Protein AF-A0A7K5X862-F1 (afdb_monomer)

Sequence (195 aa):
LQMNLQSMEKNFDAVLKQEALFQEQKKEKQALILQLNKDIEEQKPKLERVMKQCSRLSREIQSLKKTKTETQEERDIDLRELKSFSKTIDRLLADVLEANPDLTTPFQMYFHQSNLELPTIASAGGSQSSRSPSTQSSLASTRSSRSTSSGSSRTPSLTVIDLSLPIGTPQGAAAVNSQPSSRASTSDTCKRKKS

Mean predicted aligned error: 18.78 Å

Structure (mmCIF, N/CA/C/O backbone):
data_AF-A0A7K5X862-F1
#
_entry.id   AF-A0A7K5X862-F1
#
loop_
_atom_site.group_PDB
_atom_site.id
_atom_site.type_symbol
_atom_site.label_atom_id
_atom_site.label_alt_id
_atom_site.label_comp_id
_atom_site.label_asym_id
_atom_site.label_entity_id
_atom_site.label_seq_id
_atom_site.pdbx_PDB_ins_code
_atom_site.Cartn_x
_atom_site.Cartn_y
_atom_site.Cartn_z
_atom_site.occupancy
_atom_site.B_iso_or_equiv
_atom_site.auth_seq_id
_atom_site.auth_comp_id
_atom_site.auth_asym_id
_atom_site.auth_atom_id
_atom_site.pdbx_PDB_model_num
ATOM 1 N N . LEU A 1 1 ? 34.019 0.406 -48.372 1.00 80.38 1 LEU A N 1
ATOM 2 C CA . LEU A 1 1 ? 34.702 0.793 -47.114 1.00 80.38 1 LEU A CA 1
ATOM 3 C C . LEU A 1 1 ? 34.178 2.122 -46.554 1.00 80.38 1 LEU A C 1
ATOM 5 O O . LEU A 1 1 ? 33.692 2.129 -45.435 1.00 80.38 1 LEU A O 1
ATOM 9 N N . GLN A 1 2 ? 34.171 3.209 -47.335 1.00 88.25 2 GLN A N 1
ATOM 10 C CA . GLN A 1 2 ? 33.710 4.542 -46.901 1.00 88.25 2 GLN A CA 1
ATOM 11 C C . GLN A 1 2 ? 32.241 4.600 -46.436 1.00 88.25 2 GLN A C 1
ATOM 13 O O . GLN A 1 2 ? 31.953 5.169 -45.391 1.00 88.25 2 GLN A O 1
ATOM 18 N N . MET A 1 3 ? 31.331 3.926 -47.149 1.00 88.38 3 MET A N 1
ATOM 19 C CA . MET A 1 3 ? 29.923 3.777 -46.736 1.00 88.38 3 MET A CA 1
ATOM 20 C C . MET A 1 3 ? 29.774 3.096 -45.366 1.00 88.38 3 MET A C 1
ATOM 22 O O . MET A 1 3 ? 28.921 3.479 -44.573 1.00 88.38 3 MET A O 1
ATOM 26 N N . ASN A 1 4 ? 30.619 2.100 -45.075 1.00 92.56 4 ASN A N 1
ATOM 27 C CA . ASN A 1 4 ? 30.580 1.382 -43.801 1.00 92.56 4 ASN A CA 1
ATOM 28 C C . ASN A 1 4 ? 31.062 2.277 -42.652 1.00 92.56 4 ASN A C 1
ATOM 30 O O . ASN A 1 4 ? 30.467 2.288 -41.582 1.00 92.56 4 ASN A O 1
ATOM 34 N N . LEU A 1 5 ? 32.103 3.075 -42.904 1.00 92.75 5 LEU A N 1
ATOM 35 C CA . LEU A 1 5 ? 32.643 4.019 -41.929 1.00 92.75 5 LEU A CA 1
ATOM 36 C C . LEU A 1 5 ? 31.617 5.109 -41.578 1.00 92.75 5 LEU A C 1
ATOM 38 O O . LEU A 1 5 ? 31.343 5.332 -40.405 1.00 92.75 5 LEU A O 1
ATOM 42 N N . GLN A 1 6 ? 30.960 5.690 -42.587 1.00 93.44 6 GLN A N 1
ATOM 43 C CA . GLN A 1 6 ? 29.874 6.657 -42.381 1.00 93.44 6 GLN A CA 1
ATOM 44 C C . GLN A 1 6 ? 28.656 6.045 -41.676 1.00 93.44 6 GLN A C 1
ATOM 46 O O . GLN A 1 6 ? 27.996 6.709 -40.880 1.00 93.44 6 GLN A O 1
ATOM 51 N N . SER A 1 7 ? 28.325 4.782 -41.960 1.00 95.19 7 SER A N 1
ATOM 52 C CA . SER A 1 7 ? 27.241 4.096 -41.253 1.00 95.19 7 SER A CA 1
ATOM 53 C C . SER A 1 7 ? 27.591 3.845 -39.788 1.00 95.19 7 SER A C 1
ATOM 55 O O . SER A 1 7 ? 26.726 3.992 -38.928 1.00 95.19 7 SER A O 1
ATOM 57 N N . MET A 1 8 ? 28.834 3.457 -39.497 1.00 94.94 8 MET A N 1
ATOM 58 C CA . MET A 1 8 ? 29.307 3.228 -38.133 1.00 94.94 8 MET A CA 1
ATOM 59 C C . MET A 1 8 ? 29.295 4.524 -37.319 1.00 94.94 8 MET A C 1
ATOM 61 O O . MET A 1 8 ? 28.817 4.513 -36.192 1.00 94.94 8 MET A O 1
ATOM 65 N N . GLU A 1 9 ? 29.729 5.635 -37.914 1.00 95.69 9 GLU A N 1
ATOM 66 C CA . GLU A 1 9 ? 29.682 6.970 -37.307 1.00 95.69 9 GLU A CA 1
ATOM 67 C C . GLU A 1 9 ? 28.245 7.383 -36.952 1.00 95.69 9 GLU A C 1
ATOM 69 O O . GLU A 1 9 ? 27.961 7.719 -35.807 1.00 95.69 9 GLU A O 1
ATOM 74 N N . LYS A 1 10 ? 27.294 7.229 -37.885 1.00 95.44 10 LYS A N 1
ATOM 75 C CA . LYS A 1 10 ? 25.871 7.509 -37.615 1.00 95.44 10 LYS A CA 1
ATOM 76 C C . LYS A 1 10 ? 25.289 6.640 -36.499 1.00 95.44 10 LYS A C 1
ATOM 78 O O . LYS A 1 10 ? 24.511 7.134 -35.685 1.00 95.44 10 LYS A O 1
ATOM 83 N N . ASN A 1 11 ? 25.633 5.351 -36.471 1.00 96.06 11 ASN A N 1
ATOM 84 C CA . ASN A 1 11 ? 25.187 4.444 -35.412 1.00 96.06 11 ASN A CA 1
ATOM 85 C C . ASN A 1 11 ? 25.791 4.835 -34.060 1.00 96.06 11 ASN A C 1
ATOM 87 O O . ASN A 1 11 ? 25.091 4.825 -33.053 1.00 96.06 11 ASN A O 1
ATOM 91 N N . PHE A 1 12 ? 27.067 5.216 -34.042 1.00 96.88 12 PHE A N 1
ATOM 92 C CA . PHE A 1 12 ? 27.744 5.681 -32.839 1.00 96.88 12 PHE A CA 1
ATOM 93 C C . PHE A 1 12 ? 27.093 6.957 -32.286 1.00 96.88 12 PHE A C 1
ATOM 95 O O . PHE A 1 12 ? 26.739 6.998 -31.110 1.00 96.88 12 PHE A O 1
ATOM 102 N N . ASP A 1 13 ? 26.810 7.940 -33.144 1.00 97.00 13 ASP A N 1
ATOM 103 C CA . ASP A 1 13 ? 26.083 9.156 -32.764 1.00 97.00 13 ASP A CA 1
ATOM 104 C C . ASP A 1 13 ? 24.679 8.858 -32.223 1.00 97.00 13 ASP A C 1
ATOM 106 O O . ASP A 1 13 ? 24.220 9.496 -31.271 1.00 97.00 13 ASP A O 1
ATOM 110 N N . ALA A 1 14 ? 23.973 7.894 -32.822 1.00 97.12 14 ALA A N 1
ATOM 111 C CA . ALA A 1 14 ? 22.660 7.466 -32.350 1.00 97.12 14 ALA A CA 1
ATOM 112 C C . ALA A 1 14 ? 22.741 6.843 -30.947 1.00 97.12 14 ALA A C 1
ATOM 114 O O . ALA A 1 14 ? 21.937 7.191 -30.080 1.00 97.12 14 ALA A O 1
ATOM 115 N N . VAL A 1 15 ? 23.740 5.987 -30.704 1.00 97.56 15 VAL A N 1
ATOM 116 C CA . VAL A 1 15 ? 23.986 5.374 -29.391 1.00 97.56 15 VAL A CA 1
ATOM 117 C C . VAL A 1 15 ? 24.337 6.434 -28.347 1.00 97.56 15 VAL A C 1
ATOM 119 O O . VAL A 1 15 ? 23.759 6.413 -27.265 1.00 97.56 15 VAL A O 1
ATOM 122 N N . LEU A 1 16 ? 25.196 7.408 -28.669 1.00 97.62 16 LEU A N 1
ATOM 123 C CA . LEU A 1 16 ? 25.543 8.495 -27.744 1.00 97.62 16 LEU A CA 1
ATOM 124 C C . LEU A 1 16 ? 24.329 9.355 -27.366 1.00 97.62 16 LEU A C 1
ATOM 126 O O . LEU A 1 16 ? 24.145 9.705 -26.200 1.00 97.62 16 LEU A O 1
ATOM 130 N N . LYS A 1 17 ? 23.463 9.677 -28.335 1.00 97.31 17 LYS A N 1
ATOM 131 C CA . LYS A 1 17 ? 22.211 10.404 -28.063 1.00 97.31 17 LYS A CA 1
ATOM 132 C C . LYS A 1 17 ? 21.269 9.592 -27.180 1.00 97.31 17 LYS A C 1
ATOM 134 O O . LYS A 1 17 ? 20.655 10.146 -26.269 1.00 97.31 17 LYS A O 1
ATOM 139 N N . GLN A 1 18 ? 21.164 8.290 -27.435 1.00 97.81 18 GLN A N 1
ATOM 140 C CA . GLN A 1 18 ? 20.345 7.390 -26.632 1.00 97.81 18 GLN A CA 1
ATOM 141 C C . GLN A 1 18 ? 20.887 7.253 -25.202 1.00 97.81 18 GLN A C 1
ATOM 143 O O . GLN A 1 18 ? 20.109 7.284 -24.249 1.00 97.81 18 GLN A O 1
ATOM 148 N N . GLU A 1 19 ? 22.207 7.169 -25.034 1.00 97.81 19 GLU A N 1
ATOM 149 C CA . GLU A 1 19 ? 22.855 7.170 -23.723 1.00 97.81 19 GLU A CA 1
ATOM 150 C C . GLU A 1 19 ? 22.549 8.461 -22.955 1.00 97.81 19 GLU A C 1
ATOM 152 O O . GLU A 1 19 ? 22.119 8.398 -21.803 1.00 97.81 19 GLU A O 1
ATOM 157 N N . ALA A 1 20 ? 22.699 9.626 -23.593 1.00 97.75 20 ALA A N 1
ATOM 158 C CA . ALA A 1 20 ? 22.398 10.914 -22.971 1.00 97.75 20 ALA A CA 1
ATOM 159 C C . ALA A 1 20 ? 20.933 11.003 -22.507 1.00 97.75 20 ALA A C 1
ATOM 161 O O . ALA A 1 20 ? 20.669 11.397 -21.368 1.00 97.75 20 ALA A O 1
ATOM 162 N N . LEU A 1 21 ? 19.997 10.559 -23.351 1.00 97.94 21 LEU A N 1
ATOM 163 C CA . LEU A 1 21 ? 18.573 10.485 -23.022 1.00 97.94 21 LEU A CA 1
ATOM 164 C C . LEU A 1 21 ? 18.332 9.578 -21.807 1.00 97.94 21 LEU A C 1
ATOM 166 O O . LEU A 1 21 ? 17.646 9.970 -20.862 1.00 97.94 21 LEU A O 1
ATOM 170 N N . PHE A 1 22 ? 18.917 8.378 -21.783 1.00 97.88 22 PHE A N 1
ATOM 171 C CA . PHE A 1 22 ? 18.757 7.466 -20.650 1.00 97.88 22 PHE A CA 1
ATOM 172 C C . PHE A 1 22 ? 19.367 8.010 -19.357 1.00 97.88 22 PHE A C 1
ATOM 174 O O . PHE A 1 22 ? 18.805 7.797 -18.280 1.00 97.88 22 PHE A O 1
ATOM 181 N N . GLN A 1 23 ? 20.479 8.742 -19.434 1.00 98.12 23 GLN A N 1
ATOM 182 C CA . GLN A 1 23 ? 21.065 9.404 -18.269 1.00 98.12 23 GLN A CA 1
ATOM 183 C C . GLN A 1 23 ? 20.152 10.505 -17.719 1.00 98.12 23 GLN A C 1
ATOM 185 O O . GLN A 1 23 ? 20.020 10.636 -16.501 1.00 98.12 23 GLN A O 1
ATOM 190 N N . GLU A 1 24 ? 19.496 11.277 -18.584 1.00 97.81 24 GLU A N 1
ATOM 191 C CA . GLU A 1 24 ? 18.517 12.288 -18.173 1.00 97.81 24 GLU A CA 1
ATOM 192 C C . GLU A 1 24 ? 17.292 11.647 -17.510 1.00 97.81 24 GLU A C 1
ATOM 194 O O . GLU A 1 24 ? 16.964 11.986 -16.372 1.00 97.81 24 GLU A O 1
ATOM 199 N N . GLN A 1 25 ? 16.703 10.625 -18.141 1.00 98.12 25 GLN A N 1
ATOM 200 C CA . GLN A 1 25 ? 15.588 9.865 -17.562 1.00 98.12 25 GLN A CA 1
ATOM 201 C C . GLN A 1 25 ? 15.951 9.231 -16.215 1.00 98.12 25 GLN A C 1
ATOM 203 O O . GLN A 1 25 ? 15.129 9.172 -15.297 1.00 98.12 25 GLN A O 1
ATOM 208 N N . LYS A 1 26 ? 17.189 8.748 -16.064 1.00 98.12 26 LYS A N 1
ATOM 209 C CA . LYS A 1 26 ? 17.677 8.200 -14.796 1.00 98.12 26 LYS A CA 1
ATOM 210 C C . LYS A 1 26 ? 17.724 9.272 -13.707 1.00 98.12 26 LYS A C 1
ATOM 212 O O . LYS A 1 26 ? 17.290 9.001 -12.588 1.00 98.12 26 LYS A O 1
ATOM 217 N N . LYS A 1 27 ? 18.218 10.474 -14.023 1.00 98.19 27 LYS A N 1
ATOM 218 C CA . LYS A 1 27 ? 18.253 11.607 -13.082 1.00 98.19 27 LYS A CA 1
ATOM 219 C C . LYS A 1 27 ? 16.848 12.047 -12.681 1.00 98.19 27 LYS A C 1
ATOM 221 O O . LYS A 1 27 ? 16.605 12.252 -11.496 1.00 98.19 27 LYS A O 1
ATOM 226 N N . GLU A 1 28 ? 15.923 12.129 -13.635 1.00 98.06 28 GLU A N 1
ATOM 227 C CA . GLU A 1 28 ? 14.521 12.467 -13.374 1.00 98.06 28 GLU A CA 1
ATOM 228 C C . GLU A 1 28 ? 13.862 11.445 -12.437 1.00 98.06 28 GLU A C 1
ATOM 230 O O . GLU A 1 28 ? 13.314 11.811 -11.396 1.00 98.06 28 GLU A O 1
ATOM 235 N N . LYS A 1 29 ? 13.997 10.145 -12.736 1.00 98.12 29 LYS A N 1
ATOM 236 C CA . LYS A 1 29 ? 13.486 9.075 -11.866 1.00 98.12 29 LYS A CA 1
ATOM 237 C C . LYS A 1 29 ? 14.109 9.121 -10.472 1.00 98.12 29 LYS A C 1
ATOM 239 O O . LYS A 1 29 ? 13.408 8.921 -9.484 1.00 98.12 29 LYS A O 1
ATOM 244 N N . GLN A 1 30 ? 15.407 9.404 -10.371 1.00 98.44 30 GLN A N 1
ATOM 245 C CA . GLN A 1 30 ? 16.083 9.540 -9.082 1.00 98.44 30 GLN A CA 1
ATOM 246 C C . GLN A 1 30 ? 15.542 10.732 -8.279 1.00 98.44 30 GLN A C 1
ATOM 248 O O . GLN A 1 30 ? 15.304 10.593 -7.080 1.00 98.44 30 GLN A O 1
ATOM 253 N N . ALA A 1 31 ? 15.304 11.876 -8.925 1.00 98.25 31 ALA A N 1
ATOM 254 C CA . ALA A 1 31 ? 14.696 13.038 -8.284 1.00 98.25 31 ALA A CA 1
ATOM 255 C C . ALA A 1 31 ? 13.275 12.730 -7.784 1.00 98.25 31 ALA A C 1
ATOM 257 O O . ALA A 1 31 ? 12.944 13.055 -6.643 1.00 98.25 31 ALA A O 1
ATOM 258 N N . LEU A 1 32 ? 12.472 12.026 -8.589 1.00 98.50 32 LEU A N 1
ATOM 259 C CA . LEU A 1 32 ? 11.135 11.585 -8.195 1.00 98.50 32 LEU A CA 1
ATOM 260 C C . LEU A 1 32 ? 11.175 10.647 -6.979 1.00 98.50 32 LEU A C 1
ATOM 262 O O . LEU A 1 32 ? 10.406 10.837 -6.041 1.00 98.50 32 LEU A O 1
ATOM 266 N N . ILE A 1 33 ? 12.091 9.673 -6.951 1.00 98.44 33 ILE A N 1
ATOM 267 C CA . ILE A 1 33 ? 12.260 8.767 -5.801 1.00 98.44 33 ILE A CA 1
ATOM 268 C C . ILE A 1 33 ? 12.601 9.554 -4.531 1.00 98.44 33 ILE A C 1
ATOM 270 O O . ILE A 1 33 ? 12.017 9.305 -3.477 1.00 98.44 33 ILE A O 1
ATOM 274 N N . LEU A 1 34 ? 13.528 10.513 -4.614 1.00 98.44 34 LEU A N 1
ATOM 275 C CA . LEU A 1 34 ? 13.898 11.349 -3.469 1.00 98.44 34 LEU A CA 1
ATOM 276 C C . LEU A 1 34 ? 12.713 12.175 -2.959 1.00 98.44 34 LEU A C 1
ATOM 278 O O . LEU A 1 34 ? 12.509 12.260 -1.747 1.00 98.44 34 LEU A O 1
ATOM 282 N N . GLN A 1 35 ? 11.915 12.736 -3.869 1.00 98.50 35 GLN A N 1
ATOM 283 C CA . GLN A 1 35 ? 10.712 13.485 -3.518 1.00 98.50 35 GLN A CA 1
ATOM 284 C C . GLN A 1 35 ? 9.667 12.589 -2.839 1.00 98.50 35 GLN A C 1
ATOM 286 O O . GLN A 1 35 ? 9.201 12.919 -1.752 1.00 98.50 35 GLN A O 1
ATOM 291 N N . LEU A 1 36 ? 9.367 11.420 -3.411 1.00 98.56 36 LEU A N 1
ATOM 292 C CA . LEU A 1 36 ? 8.415 10.469 -2.830 1.00 98.56 36 LEU A CA 1
ATOM 293 C C . LEU A 1 36 ? 8.860 9.982 -1.446 1.00 98.56 36 LEU A C 1
ATOM 295 O O . LEU A 1 36 ? 8.043 9.880 -0.535 1.00 98.56 36 LEU A O 1
ATOM 299 N N . ASN A 1 37 ? 10.157 9.733 -1.252 1.00 98.50 37 ASN A N 1
ATOM 300 C CA . ASN A 1 37 ? 10.695 9.352 0.054 1.00 98.50 37 ASN A CA 1
ATOM 301 C C . ASN A 1 37 ? 10.508 10.457 1.100 1.00 98.50 37 ASN A C 1
ATOM 303 O O . ASN A 1 37 ? 10.159 10.168 2.245 1.00 98.50 37 ASN A O 1
ATOM 307 N N . LYS A 1 38 ? 10.710 11.720 0.710 1.00 98.50 38 LYS A N 1
ATOM 308 C CA . LYS A 1 38 ? 10.451 12.869 1.583 1.00 98.50 38 LYS A CA 1
ATOM 309 C C . LYS A 1 38 ? 8.970 12.960 1.951 1.00 98.50 38 LYS A C 1
ATOM 311 O O . LYS A 1 38 ? 8.654 13.133 3.126 1.00 98.50 38 LYS A O 1
ATOM 316 N N . ASP A 1 39 ? 8.080 12.804 0.974 1.00 98.44 39 ASP A N 1
ATOM 317 C CA . ASP A 1 39 ? 6.634 12.867 1.199 1.00 98.44 39 ASP A CA 1
ATOM 318 C C . ASP A 1 39 ? 6.169 11.738 2.130 1.00 98.44 39 ASP A C 1
ATOM 320 O O . ASP A 1 39 ? 5.394 11.980 3.056 1.00 98.44 39 ASP A O 1
ATOM 324 N N . ILE A 1 40 ? 6.700 10.521 1.964 1.00 98.44 40 ILE A N 1
ATOM 325 C CA . ILE A 1 40 ? 6.449 9.395 2.877 1.00 98.44 40 ILE A CA 1
ATOM 326 C C . ILE A 1 40 ? 6.865 9.753 4.308 1.00 98.44 40 ILE A C 1
ATOM 328 O O . ILE A 1 40 ? 6.093 9.534 5.245 1.00 98.44 40 ILE A O 1
ATOM 332 N N . GLU A 1 41 ? 8.061 10.315 4.491 1.00 98.44 41 GLU A N 1
ATOM 333 C CA . GLU A 1 41 ? 8.561 10.672 5.820 1.00 98.44 41 GLU A CA 1
ATOM 334 C C . GLU A 1 41 ? 7.717 11.774 6.478 1.00 98.44 41 GLU A C 1
ATOM 336 O O . GLU A 1 41 ? 7.451 11.720 7.677 1.00 98.44 41 GLU A O 1
ATOM 341 N N . GLU A 1 42 ? 7.204 12.725 5.695 1.00 98.19 42 GLU A N 1
ATOM 342 C CA . GLU A 1 42 ? 6.300 13.764 6.195 1.00 98.19 42 GLU A CA 1
ATOM 343 C C . GLU A 1 42 ? 4.928 13.205 6.625 1.00 98.19 42 GLU A C 1
ATOM 345 O O . GLU A 1 42 ? 4.298 13.716 7.559 1.00 98.19 42 GLU A O 1
ATOM 350 N N . GLN A 1 43 ? 4.441 12.151 5.963 1.00 98.56 43 GLN A N 1
ATOM 351 C CA . GLN A 1 43 ? 3.141 11.548 6.273 1.00 98.56 43 GLN A CA 1
ATOM 352 C C . GLN A 1 43 ? 3.175 10.631 7.503 1.00 98.56 43 GLN A C 1
ATOM 354 O O . GLN A 1 43 ? 2.181 10.564 8.231 1.00 98.56 43 GLN A O 1
ATOM 359 N N . LYS A 1 44 ? 4.306 9.976 7.801 1.00 98.25 44 LYS A N 1
ATOM 360 C CA . LYS A 1 44 ? 4.458 9.085 8.972 1.00 98.25 44 LYS A CA 1
ATOM 361 C C . LYS A 1 44 ? 3.965 9.685 10.303 1.00 98.25 44 LYS A C 1
ATOM 363 O O . LYS A 1 44 ? 3.118 9.056 10.942 1.00 98.25 44 LYS A O 1
ATOM 368 N N . PRO A 1 45 ? 4.392 10.890 10.737 1.00 98.25 45 PRO A N 1
ATOM 369 C CA . PRO A 1 45 ? 3.930 11.456 12.007 1.00 98.25 45 PRO A CA 1
ATOM 370 C C . PRO A 1 45 ? 2.446 11.858 11.986 1.00 98.25 45 PRO A C 1
ATOM 372 O O . PRO A 1 45 ? 1.794 11.872 13.035 1.00 98.25 45 PRO A O 1
ATOM 375 N N . LYS A 1 46 ? 1.886 12.186 10.811 1.00 98.12 46 LYS A N 1
ATOM 376 C CA . LYS A 1 46 ? 0.451 12.482 10.663 1.00 98.12 46 LYS A CA 1
ATOM 377 C C . LYS A 1 46 ? -0.369 11.212 10.884 1.00 98.12 46 LYS A C 1
ATOM 379 O O . LYS A 1 46 ? -1.312 11.236 11.674 1.00 98.12 46 LYS A O 1
ATOM 384 N N . LEU A 1 47 ? 0.050 10.103 10.272 1.00 98.19 47 LEU A N 1
ATOM 385 C CA . LEU A 1 47 ? -0.557 8.790 10.477 1.00 98.19 47 LEU A CA 1
ATOM 386 C C . LEU A 1 47 ? -0.474 8.359 11.948 1.00 98.19 47 LEU A C 1
ATOM 388 O O . LEU A 1 47 ? -1.486 7.982 12.532 1.00 98.19 47 LEU A O 1
ATOM 392 N N . GLU A 1 48 ? 0.693 8.503 12.583 1.00 98.31 48 GLU A N 1
ATOM 393 C CA . GLU A 1 48 ? 0.875 8.151 13.996 1.00 98.31 48 GLU A CA 1
ATOM 394 C C . GLU A 1 48 ? -0.072 8.943 14.917 1.00 98.31 48 GLU A C 1
ATOM 396 O O . GLU A 1 48 ? -0.672 8.386 15.842 1.00 98.31 48 GLU A O 1
ATOM 401 N N . ARG A 1 49 ? -0.252 10.248 14.662 1.00 98.31 49 ARG A N 1
ATOM 402 C CA . ARG A 1 49 ? -1.208 11.075 15.417 1.00 98.31 49 ARG A CA 1
ATOM 403 C C . ARG A 1 49 ? -2.639 10.579 15.262 1.00 98.31 49 ARG A C 1
ATOM 405 O O . ARG A 1 49 ? -3.333 10.465 16.272 1.00 98.31 49 ARG A O 1
ATOM 412 N N . VAL A 1 50 ? -3.065 10.274 14.038 1.00 98.38 50 VAL A N 1
ATOM 413 C CA . VAL A 1 50 ? -4.416 9.761 13.777 1.00 98.38 50 VAL A CA 1
ATOM 414 C C . VAL A 1 50 ? -4.613 8.412 14.469 1.00 98.38 50 VAL A C 1
ATOM 416 O O . VAL A 1 50 ? -5.583 8.252 15.202 1.00 98.38 50 VAL A O 1
ATOM 419 N N . MET A 1 51 ? -3.655 7.487 14.370 1.00 97.44 51 MET A N 1
ATOM 420 C CA . MET A 1 51 ? -3.722 6.193 15.063 1.00 97.44 51 MET A CA 1
ATOM 421 C C . MET A 1 51 ? -3.866 6.345 16.585 1.00 97.44 51 MET A C 1
ATOM 423 O O . MET A 1 51 ? -4.674 5.650 17.209 1.00 97.44 51 MET A O 1
ATOM 427 N N . LYS A 1 52 ? -3.128 7.282 17.200 1.00 98.19 52 LYS A N 1
ATOM 428 C CA . LYS A 1 52 ? -3.263 7.599 18.634 1.00 98.19 52 LYS A CA 1
ATOM 429 C C . LYS A 1 52 ? -4.651 8.142 18.971 1.00 98.19 52 LYS A C 1
ATOM 431 O O . LYS A 1 52 ? -5.212 7.774 20.004 1.00 98.19 52 LYS A O 1
ATOM 436 N N . GLN A 1 53 ? -5.207 9.003 18.120 1.00 98.19 53 GLN A N 1
ATOM 437 C CA . GLN A 1 53 ? -6.552 9.552 18.304 1.00 98.19 53 GLN A CA 1
ATOM 438 C C . GLN A 1 53 ? -7.631 8.472 18.175 1.00 98.19 53 GLN A C 1
ATOM 440 O O . GLN A 1 53 ? -8.471 8.370 19.067 1.00 98.19 53 GLN A O 1
ATOM 445 N N . CYS A 1 54 ? -7.561 7.624 17.146 1.00 95.75 54 CYS A N 1
ATOM 446 C CA . CYS A 1 54 ? -8.457 6.480 16.971 1.00 95.75 54 CYS A CA 1
ATOM 447 C C . CYS A 1 54 ? -8.399 5.546 18.185 1.00 95.75 54 CYS A C 1
ATOM 449 O O . CYS A 1 54 ? -9.428 5.251 18.783 1.00 95.75 54 CYS A O 1
ATOM 451 N N . SER A 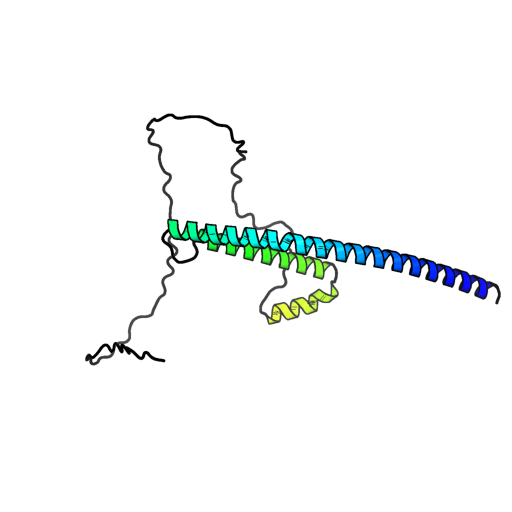1 55 ? -7.192 5.190 18.639 1.00 95.19 55 SER A N 1
ATOM 452 C CA . SER A 1 55 ? -7.004 4.328 19.816 1.00 95.19 55 SER A CA 1
ATOM 453 C C . SER A 1 55 ? -7.619 4.924 21.085 1.00 95.19 55 SER A C 1
ATOM 455 O O . SER A 1 55 ? -8.190 4.207 21.907 1.00 95.19 55 SER A O 1
ATOM 457 N N . ARG A 1 56 ? -7.494 6.244 21.276 1.00 97.19 56 ARG A N 1
ATOM 458 C CA . ARG A 1 56 ? -8.108 6.945 22.410 1.00 97.19 56 ARG A CA 1
ATOM 459 C C . ARG A 1 56 ? -9.632 6.893 22.328 1.00 97.19 56 ARG A C 1
ATOM 461 O O . ARG A 1 56 ? -10.266 6.589 23.335 1.00 97.19 56 ARG A O 1
ATOM 468 N N . LEU A 1 57 ? -10.193 7.178 21.156 1.00 96.12 57 LEU A N 1
ATOM 469 C CA . LEU A 1 57 ? -11.637 7.196 20.944 1.00 96.12 57 LEU A CA 1
ATOM 470 C C . LEU A 1 57 ? -12.255 5.803 21.123 1.00 96.12 57 LEU A C 1
ATOM 472 O O . LEU A 1 57 ? -13.253 5.680 21.826 1.00 96.12 57 LEU A O 1
ATOM 476 N N . SER A 1 58 ? -11.628 4.750 20.589 1.00 95.06 58 SER A N 1
ATOM 477 C CA . SER A 1 58 ? -12.053 3.360 20.814 1.00 95.06 58 SER A CA 1
ATOM 478 C C . SER A 1 58 ? -12.145 3.020 22.303 1.00 95.06 58 SER A C 1
ATOM 480 O O . SER A 1 58 ? -13.166 2.514 22.767 1.00 95.06 58 SER A O 1
ATOM 482 N N . ARG A 1 59 ? -11.132 3.387 23.102 1.00 95.31 59 ARG A N 1
ATOM 483 C CA . ARG A 1 59 ? -11.162 3.174 24.564 1.00 95.31 59 ARG A CA 1
ATOM 484 C C . ARG A 1 59 ? -12.282 3.956 25.252 1.00 95.31 59 ARG A C 1
ATOM 486 O O . ARG A 1 59 ? -12.883 3.451 26.197 1.00 95.31 59 ARG A O 1
ATOM 493 N N . GLU A 1 60 ? -12.557 5.179 24.805 1.00 96.00 60 GLU A N 1
ATOM 494 C CA . GLU A 1 60 ? -13.652 5.999 25.334 1.00 96.00 60 GLU A CA 1
ATOM 495 C C . GLU A 1 60 ? -15.017 5.364 25.037 1.00 96.00 60 GLU A C 1
ATOM 497 O O . GLU A 1 60 ? -15.828 5.206 25.949 1.00 96.00 60 GLU A O 1
ATOM 502 N N . ILE A 1 61 ? -15.234 4.902 23.802 1.00 95.44 61 ILE A N 1
ATOM 503 C CA . ILE A 1 61 ? -16.451 4.187 23.394 1.00 95.44 61 ILE A CA 1
ATOM 504 C C . ILE A 1 61 ? -16.634 2.910 24.222 1.00 95.44 61 ILE A C 1
ATOM 506 O O . ILE A 1 61 ? -17.721 2.668 24.748 1.00 95.44 61 ILE A O 1
ATOM 510 N N . GLN A 1 62 ? -15.577 2.112 24.384 1.00 95.25 62 GLN A N 1
ATOM 511 C CA . GLN A 1 62 ? -15.618 0.879 25.175 1.00 95.25 62 GLN A CA 1
ATOM 512 C C . GLN A 1 62 ? -15.936 1.158 26.651 1.00 95.25 62 GLN A C 1
ATOM 514 O O . GLN A 1 62 ? -16.781 0.479 27.238 1.00 95.25 62 GLN A O 1
ATOM 519 N N . SER A 1 63 ? -15.337 2.207 27.226 1.00 94.62 63 SER A N 1
ATOM 520 C CA . SER A 1 63 ? -15.623 2.668 28.590 1.00 94.62 63 SER A CA 1
ATOM 521 C C . SER A 1 63 ? -17.088 3.088 28.759 1.00 94.62 63 SER A C 1
ATOM 523 O O . SER A 1 63 ? -17.760 2.629 29.686 1.00 94.62 63 SER A O 1
ATOM 525 N N . LEU A 1 64 ? -17.625 3.881 27.823 1.00 95.31 64 LEU A N 1
ATOM 526 C CA . LEU A 1 64 ? -19.031 4.302 27.818 1.00 95.31 64 LEU A CA 1
ATOM 527 C C . LEU A 1 64 ? -19.989 3.110 27.687 1.00 95.31 64 LEU A C 1
ATOM 529 O O . LEU A 1 64 ? -21.002 3.049 28.385 1.00 95.31 64 LEU A O 1
ATOM 533 N N . LYS A 1 65 ? -19.643 2.131 26.844 1.00 94.69 65 LYS A N 1
ATOM 534 C CA . LYS A 1 65 ? -20.381 0.868 26.686 1.00 94.69 65 LYS A CA 1
ATOM 535 C C . LYS A 1 65 ? -20.143 -0.132 27.827 1.00 94.69 65 LYS A C 1
ATOM 537 O O . LYS A 1 65 ? -20.795 -1.173 27.849 1.00 94.69 65 LYS A O 1
ATOM 542 N N . LYS A 1 66 ? -19.244 0.166 28.775 1.00 95.38 66 LYS A N 1
ATOM 543 C CA . LYS A 1 66 ? -18.830 -0.719 29.882 1.00 95.38 66 LYS A CA 1
ATOM 544 C C . LYS A 1 66 ? -18.360 -2.102 29.409 1.00 95.38 66 LYS A C 1
ATOM 546 O O . LYS A 1 66 ? -18.530 -3.095 30.114 1.00 95.38 66 LYS A O 1
ATOM 551 N N . THR A 1 67 ? -17.757 -2.164 28.226 1.00 92.81 67 THR A N 1
ATOM 552 C CA . THR A 1 67 ? -17.134 -3.375 27.683 1.00 92.81 67 THR A CA 1
ATOM 553 C C . THR A 1 67 ? -15.619 -3.304 27.859 1.00 92.81 67 THR A C 1
ATOM 555 O O . THR A 1 67 ? -15.029 -2.226 27.828 1.00 92.81 67 THR A O 1
ATOM 558 N N . LYS A 1 68 ? -14.980 -4.458 28.071 1.00 89.00 68 LYS A N 1
ATOM 559 C CA . LYS A 1 68 ? -13.511 -4.588 28.113 1.00 89.00 68 LYS A CA 1
ATOM 560 C C . LYS A 1 68 ? -12.923 -5.062 26.784 1.00 89.00 68 LYS A C 1
ATOM 562 O O . LYS A 1 68 ? -11.706 -5.104 26.643 1.00 89.00 68 LYS A O 1
ATOM 567 N N . THR A 1 69 ? -13.781 -5.469 25.857 1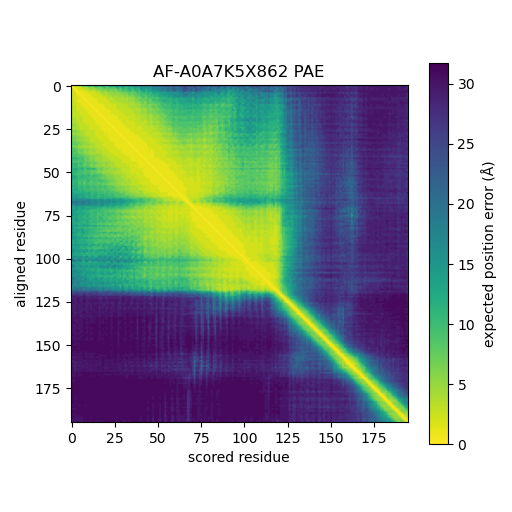.00 90.88 69 THR A N 1
ATOM 568 C CA . THR A 1 69 ? -13.411 -6.005 24.551 1.00 90.88 69 THR A CA 1
ATOM 569 C C . THR A 1 69 ? -13.938 -5.107 23.449 1.00 90.88 69 THR A C 1
ATOM 571 O O . THR A 1 69 ? -14.836 -4.287 23.670 1.00 90.88 69 THR A O 1
ATOM 574 N N . GLU A 1 70 ? -13.398 -5.335 22.260 1.00 90.69 70 GLU A N 1
ATOM 575 C CA . GLU A 1 70 ? -13.859 -4.748 21.015 1.00 90.69 70 GLU A CA 1
ATOM 576 C C . GLU A 1 70 ? -15.384 -4.849 20.861 1.00 90.69 70 GLU A C 1
ATOM 578 O O . GLU A 1 70 ? -16.020 -5.850 21.217 1.00 90.69 70 GLU A O 1
ATOM 583 N N . THR A 1 71 ? -15.973 -3.767 20.369 1.00 93.75 71 THR A N 1
ATOM 584 C CA . THR A 1 71 ? -17.409 -3.656 20.123 1.00 93.75 71 THR A CA 1
ATOM 585 C C . THR A 1 71 ? -17.809 -4.373 18.832 1.00 93.75 71 THR A C 1
ATOM 587 O O . THR A 1 71 ? -16.985 -4.653 17.966 1.00 93.75 71 THR A O 1
ATOM 590 N N . GLN A 1 72 ? -19.099 -4.684 18.671 1.00 93.81 72 GLN A N 1
ATOM 591 C CA . GLN A 1 72 ? -19.586 -5.297 17.430 1.00 93.81 72 GLN A CA 1
ATOM 592 C C . GLN A 1 72 ? -19.342 -4.395 16.213 1.00 93.81 72 GLN A C 1
ATOM 594 O O . GLN A 1 72 ? -19.083 -4.895 15.124 1.00 93.81 72 GLN A O 1
ATOM 599 N N . GLU A 1 73 ? -19.433 -3.081 16.403 1.00 93.12 73 GLU A N 1
ATOM 600 C CA . GLU A 1 73 ? -19.212 -2.088 15.359 1.00 93.12 73 GLU A CA 1
ATOM 601 C C . GLU A 1 73 ? -17.740 -2.013 14.938 1.00 93.12 73 GLU A C 1
ATOM 603 O O . GLU A 1 73 ? -17.473 -1.929 13.744 1.00 93.12 73 GLU A O 1
ATOM 608 N N . GLU A 1 74 ? -16.802 -2.096 15.886 1.00 93.31 74 GLU A N 1
ATOM 609 C CA . GLU A 1 74 ? -15.362 -2.205 15.599 1.00 93.31 74 GLU A CA 1
ATOM 610 C C . GLU A 1 74 ? -15.067 -3.489 14.798 1.00 93.31 74 GLU A C 1
ATOM 612 O O . GLU A 1 74 ? -14.528 -3.401 13.697 1.00 93.31 74 GLU A O 1
ATOM 617 N N . ARG A 1 75 ? -15.604 -4.647 15.221 1.00 94.94 75 ARG A N 1
ATOM 618 C CA . ARG A 1 75 ? -15.424 -5.915 14.483 1.00 94.94 75 ARG A CA 1
ATOM 619 C C . ARG A 1 75 ? -15.980 -5.873 13.059 1.00 94.94 75 ARG A C 1
ATOM 621 O O . ARG A 1 75 ? -15.442 -6.496 12.145 1.00 94.94 75 ARG A O 1
ATOM 628 N N . ASP A 1 76 ? -17.098 -5.180 12.866 1.00 97.06 76 ASP A N 1
ATOM 629 C CA . ASP A 1 76 ? -17.711 -4.989 11.551 1.00 97.06 76 ASP A CA 1
ATOM 630 C C . ASP A 1 76 ? -16.891 -4.034 10.662 1.00 97.06 76 ASP A C 1
ATOM 632 O O . ASP A 1 76 ? -16.815 -4.239 9.449 1.00 97.06 76 ASP A O 1
ATOM 636 N N . ILE A 1 77 ? -16.240 -3.016 11.241 1.00 95.06 77 ILE A N 1
ATOM 637 C CA . ILE A 1 77 ? -15.271 -2.167 10.529 1.00 95.06 77 ILE A CA 1
ATOM 638 C C . ILE A 1 77 ? -14.090 -3.017 10.056 1.00 95.06 77 ILE A C 1
ATOM 640 O O . ILE A 1 77 ? -13.842 -3.051 8.850 1.00 95.06 77 ILE A O 1
ATOM 644 N N . ASP A 1 78 ? -13.460 -3.774 10.952 1.00 95.38 78 ASP A N 1
ATOM 645 C CA . ASP A 1 78 ? -12.305 -4.620 10.635 1.00 95.38 78 ASP A CA 1
ATOM 646 C C . ASP A 1 78 ? -12.630 -5.651 9.545 1.00 95.38 78 ASP A C 1
ATOM 648 O O . ASP A 1 78 ? -11.874 -5.847 8.592 1.00 95.38 78 ASP A O 1
ATOM 652 N N . LEU A 1 79 ? -13.811 -6.273 9.616 1.00 96.81 79 LEU A N 1
ATOM 653 C CA . LEU A 1 79 ? -14.273 -7.208 8.591 1.00 96.81 79 LEU A CA 1
ATOM 654 C C . LEU A 1 79 ? -14.457 -6.514 7.233 1.00 96.81 79 LEU A C 1
ATOM 656 O O . LEU A 1 79 ? -14.081 -7.073 6.195 1.00 96.81 79 LEU A O 1
ATOM 660 N N . ARG A 1 80 ? -15.042 -5.308 7.204 1.00 97.38 80 ARG A N 1
ATOM 661 C CA . ARG A 1 80 ? -15.191 -4.534 5.960 1.00 97.38 80 ARG A CA 1
ATOM 662 C C . ARG A 1 80 ? -13.841 -4.149 5.365 1.00 97.38 80 ARG A C 1
ATOM 664 O O . ARG A 1 80 ? -13.695 -4.247 4.146 1.00 97.38 80 ARG A O 1
ATOM 671 N N . GLU A 1 81 ? -12.890 -3.739 6.196 1.00 95.69 81 GLU A N 1
ATOM 672 C CA . GLU A 1 81 ? -11.529 -3.397 5.775 1.00 95.69 81 GLU A CA 1
ATOM 673 C C . GLU A 1 81 ? -10.783 -4.619 5.235 1.00 95.69 81 GLU A C 1
ATOM 675 O O . GLU A 1 81 ? -10.193 -4.564 4.158 1.00 95.69 81 GLU A O 1
ATOM 680 N N . LEU A 1 82 ? -10.898 -5.772 5.896 1.00 96.88 82 LEU A N 1
ATOM 681 C CA . LEU A 1 82 ? -10.296 -7.010 5.409 1.00 96.88 82 LEU A CA 1
ATOM 682 C C . LEU A 1 82 ? -10.875 -7.430 4.049 1.00 96.88 82 LEU A C 1
ATOM 684 O O . LEU A 1 82 ? -10.140 -7.832 3.145 1.00 96.88 82 LEU A O 1
ATOM 688 N N . LYS A 1 83 ? -12.193 -7.288 3.862 1.00 95.69 83 LYS A N 1
ATOM 689 C CA . LYS A 1 83 ? -12.844 -7.569 2.573 1.00 95.69 83 LYS A CA 1
ATOM 690 C C . LYS A 1 83 ? -12.413 -6.601 1.474 1.00 95.69 83 LYS A C 1
ATOM 692 O O . LYS A 1 83 ? -12.264 -7.028 0.331 1.00 95.69 83 LYS A O 1
ATOM 697 N N . SER A 1 84 ? -12.259 -5.310 1.771 1.00 95.50 84 SER A N 1
ATOM 698 C CA . SER A 1 84 ? -11.802 -4.337 0.771 1.00 95.50 84 SER A CA 1
ATOM 699 C C . SER A 1 84 ? -10.334 -4.563 0.401 1.00 95.50 84 SER A C 1
ATOM 701 O O . SER A 1 84 ? -9.990 -4.491 -0.781 1.00 95.50 84 SER A O 1
ATOM 703 N N . PHE A 1 85 ? -9.496 -4.923 1.376 1.00 95.62 85 PHE A N 1
ATOM 704 C CA . PHE A 1 85 ? -8.108 -5.306 1.145 1.00 95.62 85 PHE A CA 1
ATOM 705 C C . PHE A 1 85 ? -8.009 -6.551 0.259 1.00 95.62 85 PHE A C 1
ATOM 707 O O . PHE A 1 85 ? -7.340 -6.495 -0.770 1.00 95.62 85 PHE A O 1
ATOM 714 N N . SER A 1 86 ? -8.751 -7.620 0.574 1.00 93.69 86 SER A N 1
ATOM 715 C CA . SER A 1 86 ? -8.811 -8.832 -0.262 1.00 93.69 86 SER A CA 1
ATOM 716 C C . SER A 1 86 ? -9.167 -8.497 -1.709 1.00 93.69 86 SER A C 1
ATOM 718 O O . SER A 1 86 ? -8.427 -8.854 -2.615 1.00 93.69 86 SER A O 1
ATOM 720 N N . LYS A 1 87 ? -10.219 -7.696 -1.933 1.00 93.69 87 LYS A N 1
ATOM 721 C CA . LYS A 1 87 ? -10.614 -7.258 -3.284 1.00 93.69 87 LYS A CA 1
ATOM 722 C C . LYS A 1 87 ? -9.524 -6.471 -4.011 1.00 93.69 87 LYS A C 1
ATOM 724 O O . LYS A 1 87 ? -9.437 -6.526 -5.233 1.00 93.69 87 LYS A O 1
ATOM 729 N N . THR A 1 88 ? -8.731 -5.697 -3.274 1.00 95.06 88 THR A N 1
ATOM 730 C CA . THR A 1 88 ? -7.614 -4.937 -3.848 1.00 95.06 88 THR A CA 1
ATOM 731 C C . THR A 1 88 ? -6.507 -5.876 -4.318 1.00 95.06 88 THR A C 1
ATOM 733 O O . THR A 1 88 ? -5.978 -5.682 -5.410 1.00 95.06 88 THR A O 1
ATOM 736 N N . ILE A 1 89 ? -6.200 -6.914 -3.534 1.00 93.75 89 ILE A N 1
ATOM 737 C CA . ILE A 1 89 ? -5.243 -7.959 -3.915 1.00 93.75 89 ILE A CA 1
ATOM 738 C C . ILE A 1 89 ? -5.758 -8.768 -5.105 1.00 93.75 89 ILE A C 1
ATOM 740 O O . ILE A 1 89 ? -5.016 -8.957 -6.063 1.00 93.75 89 ILE A O 1
ATOM 744 N N . ASP A 1 90 ? -7.027 -9.175 -5.084 1.00 93.62 90 ASP A N 1
ATOM 745 C CA . ASP A 1 90 ? -7.656 -9.925 -6.175 1.00 93.62 90 ASP A CA 1
ATOM 746 C C . ASP A 1 90 ? -7.577 -9.154 -7.497 1.00 93.62 90 ASP A C 1
ATOM 748 O O . ASP A 1 90 ? -7.210 -9.710 -8.532 1.00 93.62 90 ASP A O 1
ATOM 752 N N . ARG A 1 91 ? -7.864 -7.846 -7.453 1.00 93.38 91 ARG A N 1
ATOM 753 C CA . ARG A 1 91 ? -7.743 -6.963 -8.615 1.00 93.38 91 ARG A CA 1
ATOM 754 C C . ARG A 1 91 ? -6.299 -6.847 -9.095 1.00 93.38 91 ARG A C 1
ATOM 756 O O . ARG A 1 91 ? -6.054 -7.024 -10.279 1.00 93.38 91 ARG A O 1
ATOM 763 N N . LEU A 1 92 ? -5.358 -6.572 -8.190 1.00 94.12 92 LEU A N 1
ATOM 764 C CA . LEU A 1 92 ? -3.941 -6.466 -8.541 1.00 94.12 92 LEU A CA 1
ATOM 765 C C . LEU A 1 92 ? -3.438 -7.753 -9.204 1.00 94.12 92 LEU A C 1
ATOM 767 O O . LEU A 1 92 ? -2.708 -7.699 -10.189 1.00 94.12 92 LEU A O 1
ATOM 771 N N . LEU A 1 93 ? -3.828 -8.905 -8.662 1.00 93.94 93 LEU A N 1
ATOM 772 C CA . LEU A 1 93 ? -3.426 -10.198 -9.190 1.00 93.94 93 LEU A CA 1
ATOM 773 C C . LEU A 1 93 ? -3.994 -10.424 -10.593 1.00 93.94 93 LEU A C 1
ATOM 775 O O . LEU A 1 93 ? -3.259 -10.835 -11.486 1.00 93.94 93 LEU A O 1
ATOM 779 N N . ALA A 1 94 ? -5.268 -10.109 -10.806 1.00 91.50 94 ALA A N 1
ATOM 780 C CA . ALA A 1 94 ? -5.873 -10.202 -12.124 1.00 91.50 94 ALA A CA 1
ATOM 781 C C . ALA A 1 94 ? -5.220 -9.252 -13.142 1.00 91.50 94 ALA A C 1
ATOM 783 O O . ALA A 1 94 ? -4.902 -9.698 -14.241 1.00 91.50 94 ALA A O 1
ATOM 784 N N . ASP A 1 95 ? -4.925 -8.003 -12.763 1.00 92.94 95 ASP A N 1
ATOM 785 C CA . ASP A 1 95 ? -4.226 -7.040 -13.628 1.00 92.94 95 ASP A CA 1
ATOM 786 C C . ASP A 1 95 ? -2.830 -7.573 -14.042 1.00 92.94 95 ASP A C 1
ATOM 788 O O . ASP A 1 95 ? -2.414 -7.451 -15.196 1.00 92.94 95 ASP A O 1
ATOM 792 N N . VAL A 1 96 ? -2.101 -8.215 -13.117 1.00 93.81 96 VAL A N 1
ATOM 793 C CA . VAL A 1 96 ? -0.788 -8.831 -13.396 1.00 93.81 96 VAL A CA 1
ATOM 794 C C . VAL A 1 96 ? -0.904 -10.023 -14.346 1.00 93.81 96 VAL A C 1
ATOM 796 O O . VAL A 1 96 ? -0.061 -10.167 -15.235 1.00 93.81 96 VAL A O 1
ATOM 799 N N . LEU A 1 97 ? -1.918 -10.871 -14.169 1.00 92.75 97 LEU A N 1
ATOM 800 C CA . LEU A 1 97 ? -2.150 -12.051 -15.007 1.00 92.75 97 LEU A CA 1
ATOM 801 C C . LEU A 1 97 ? -2.636 -11.681 -16.411 1.00 92.75 97 LEU A C 1
ATOM 803 O O . LEU A 1 97 ? -2.220 -12.313 -17.379 1.00 92.75 97 LEU A O 1
ATOM 807 N N . GLU A 1 98 ? -3.452 -10.632 -16.537 1.00 91.62 98 GLU A N 1
ATOM 808 C CA . GLU A 1 98 ? -3.868 -10.083 -17.831 1.00 91.62 98 GLU A CA 1
ATOM 809 C C . GLU A 1 98 ? -2.664 -9.549 -18.617 1.00 91.62 98 GLU A C 1
ATOM 811 O O . GLU A 1 98 ? -2.512 -9.838 -19.804 1.00 91.62 98 GLU A O 1
ATOM 816 N N . ALA A 1 99 ? -1.761 -8.826 -17.948 1.00 94.69 99 ALA A N 1
ATOM 817 C CA . ALA A 1 99 ? -0.547 -8.305 -18.572 1.00 94.69 99 ALA A CA 1
ATOM 818 C C . ALA A 1 99 ? 0.496 -9.393 -18.898 1.00 94.69 99 ALA A C 1
ATOM 820 O O . ALA A 1 99 ? 1.358 -9.174 -19.749 1.00 94.69 99 ALA A O 1
ATOM 821 N N . ASN A 1 100 ? 0.447 -10.546 -18.219 1.00 94.69 100 ASN A N 1
ATOM 822 C CA . ASN A 1 100 ? 1.451 -11.609 -18.315 1.00 94.69 100 ASN A CA 1
ATOM 823 C C . ASN A 1 100 ? 0.776 -12.994 -18.366 1.00 94.69 100 ASN A C 1
ATOM 825 O O . ASN A 1 100 ? 0.796 -13.727 -17.369 1.00 94.69 100 ASN A O 1
ATOM 829 N N . PRO A 1 101 ? 0.204 -13.395 -19.516 1.00 92.56 101 PRO A N 1
ATOM 830 C CA . PRO A 1 101 ? -0.579 -14.628 -19.625 1.00 92.56 101 PRO A CA 1
ATOM 831 C C . PRO A 1 101 ? 0.218 -15.891 -19.266 1.00 92.56 101 PRO A C 1
ATOM 833 O O . PRO A 1 101 ? -0.347 -16.827 -18.697 1.00 92.56 101 PRO A O 1
ATOM 836 N N . ASP A 1 102 ? 1.533 -15.891 -19.502 1.00 95.12 102 ASP A N 1
ATOM 837 C CA . ASP A 1 102 ? 2.447 -16.998 -19.186 1.00 95.12 102 ASP A CA 1
ATOM 838 C C . ASP A 1 102 ? 2.491 -17.340 -17.684 1.00 95.12 102 ASP A C 1
ATOM 840 O O . ASP A 1 102 ? 2.812 -18.468 -17.303 1.00 95.12 102 ASP A O 1
ATOM 844 N N . LEU A 1 103 ? 2.143 -16.384 -16.813 1.00 93.25 103 LEU A N 1
ATOM 845 C CA . LEU A 1 103 ? 2.098 -16.582 -15.363 1.00 93.25 103 LEU A CA 1
ATOM 846 C C . LEU A 1 103 ? 0.822 -17.297 -14.897 1.00 93.25 103 LEU A C 1
ATOM 848 O O . LEU A 1 103 ? 0.795 -17.821 -13.785 1.00 93.25 103 LEU A O 1
ATOM 852 N N . THR A 1 104 ? -0.212 -17.388 -15.735 1.00 93.00 104 THR A N 1
ATOM 853 C CA . THR A 1 104 ? -1.517 -17.953 -15.353 1.00 93.00 104 THR A CA 1
ATOM 854 C C . THR A 1 104 ? -1.401 -19.394 -14.869 1.00 93.00 104 THR A C 1
ATOM 856 O O . THR A 1 104 ? -1.834 -19.704 -13.760 1.00 93.00 104 THR A O 1
ATOM 859 N N . THR A 1 105 ? -0.771 -20.272 -15.653 1.00 94.19 105 THR A N 1
ATOM 860 C CA . THR A 1 105 ? -0.647 -21.699 -15.313 1.00 94.19 105 THR A CA 1
ATOM 861 C C . THR A 1 105 ? 0.143 -21.928 -14.013 1.00 94.19 105 THR A C 1
ATOM 863 O O . THR A 1 105 ? -0.355 -22.650 -13.145 1.00 94.19 105 THR A O 1
ATOM 866 N N . PRO A 1 106 ? 1.326 -21.304 -13.802 1.00 94.81 106 PRO A N 1
ATOM 867 C CA . PRO A 1 106 ? 2.014 -21.365 -12.512 1.00 94.81 106 PRO A CA 1
ATOM 868 C C . PRO A 1 106 ? 1.155 -20.899 -11.330 1.00 94.81 106 PRO A C 1
ATOM 870 O O . PRO A 1 106 ? 1.107 -21.581 -10.307 1.00 94.81 106 PRO A O 1
ATOM 873 N N . PHE A 1 107 ? 0.455 -19.768 -11.458 1.00 93.75 107 PHE A N 1
ATOM 874 C CA . PHE A 1 107 ? -0.385 -19.239 -10.380 1.00 93.75 107 PHE A CA 1
ATOM 875 C C . PHE A 1 107 ? -1.573 -20.154 -10.070 1.00 93.75 107 PHE A C 1
ATOM 877 O O . PHE A 1 107 ? -1.819 -20.440 -8.899 1.00 93.75 107 PHE A O 1
ATOM 884 N N . GLN A 1 108 ? -2.260 -20.678 -11.090 1.00 93.75 108 GLN A N 1
ATOM 885 C CA . GLN A 1 108 ? -3.328 -21.666 -10.905 1.00 93.75 108 GLN A CA 1
ATOM 886 C C . GLN A 1 108 ? -2.831 -22.879 -10.118 1.00 93.75 108 GLN A C 1
ATOM 888 O O . GLN A 1 108 ? -3.475 -23.292 -9.157 1.00 93.75 108 GLN A O 1
ATOM 893 N N . MET A 1 109 ? -1.661 -23.420 -10.471 1.00 95.75 109 MET A N 1
ATOM 894 C CA . MET A 1 109 ? -1.077 -24.560 -9.765 1.00 95.75 109 MET A CA 1
ATOM 895 C C . MET A 1 109 ? -0.840 -24.261 -8.275 1.00 95.75 109 MET A C 1
ATOM 897 O O . MET A 1 109 ? -1.236 -25.063 -7.430 1.00 95.75 109 MET A O 1
ATOM 901 N N . TYR A 1 110 ? -0.237 -23.116 -7.932 1.00 95.38 110 TYR A N 1
A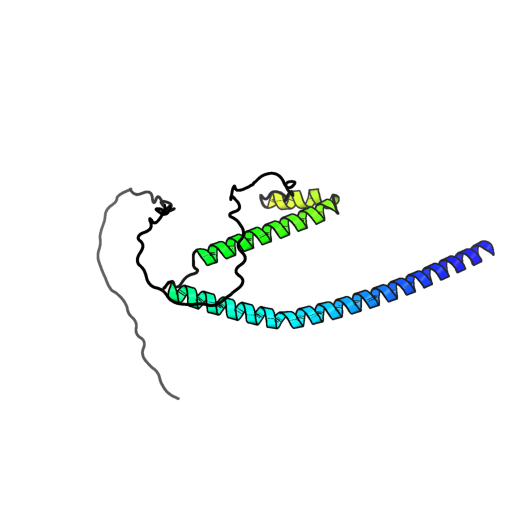TOM 902 C CA . TYR A 1 110 ? 0.026 -22.751 -6.530 1.00 95.38 110 TYR A CA 1
ATOM 903 C C . TYR A 1 110 ? -1.254 -22.485 -5.725 1.00 95.38 110 TYR A C 1
ATOM 905 O O . TYR A 1 110 ? -1.346 -22.868 -4.554 1.00 95.38 110 TYR A O 1
ATOM 913 N N . PHE A 1 111 ? -2.261 -21.867 -6.345 1.00 94.31 111 PHE A N 1
ATOM 914 C CA . PHE A 1 111 ? -3.566 -21.667 -5.717 1.00 94.31 111 PHE A CA 1
ATOM 915 C C . PHE A 1 111 ? -4.260 -23.009 -5.458 1.00 94.31 111 PHE A C 1
ATOM 917 O O . PHE A 1 111 ? -4.674 -23.269 -4.328 1.00 94.31 111 PHE A O 1
ATOM 924 N N . HIS A 1 112 ? -4.265 -23.920 -6.437 1.00 95.12 112 HIS A N 1
ATOM 925 C CA . HIS A 1 112 ? -4.820 -25.263 -6.268 1.00 95.12 112 HIS A CA 1
ATOM 926 C C . HIS A 1 112 ? -4.112 -26.073 -5.175 1.00 95.12 112 HIS A C 1
ATOM 928 O O . HIS A 1 112 ? -4.784 -26.742 -4.394 1.00 95.12 112 HIS A O 1
ATOM 934 N N . GLN A 1 113 ? -2.783 -25.975 -5.050 1.00 96.19 113 GLN A N 1
ATOM 935 C CA . GLN A 1 113 ? -2.037 -26.600 -3.943 1.00 96.19 113 GLN A CA 1
ATOM 936 C C . GLN A 1 113 ? -2.491 -26.102 -2.565 1.00 96.19 113 GLN A C 1
ATOM 938 O O . GLN A 1 113 ? -2.425 -26.839 -1.583 1.00 96.19 113 GLN A O 1
ATOM 943 N N . SER A 1 114 ? -2.975 -24.863 -2.501 1.00 94.44 114 SER A N 1
ATOM 944 C CA . SER A 1 114 ? -3.499 -24.242 -1.284 1.00 94.44 114 SER A CA 1
ATOM 945 C C . SER A 1 114 ? -5.009 -24.455 -1.107 1.00 94.44 114 SER A C 1
ATOM 947 O O . SER A 1 114 ? -5.584 -23.919 -0.164 1.00 94.44 114 SER A O 1
ATOM 949 N N . ASN A 1 115 ? -5.658 -25.235 -1.982 1.00 94.44 115 ASN A N 1
ATOM 950 C CA . ASN A 1 115 ? -7.118 -25.380 -2.069 1.00 94.44 115 ASN A CA 1
ATOM 951 C C . ASN A 1 115 ? -7.849 -24.042 -2.275 1.00 94.44 115 ASN A C 1
ATOM 953 O O . ASN A 1 115 ? -8.939 -23.826 -1.746 1.00 94.44 115 ASN A O 1
ATOM 957 N N . LEU A 1 116 ? -7.229 -23.137 -3.028 1.00 90.88 116 LEU A N 1
ATOM 958 C CA . LEU A 1 116 ? -7.781 -21.844 -3.404 1.00 90.88 116 LEU A CA 1
ATOM 959 C C . LEU A 1 116 ? -8.036 -21.803 -4.909 1.00 90.88 116 LEU A C 1
ATOM 961 O O . LEU A 1 116 ? -7.370 -22.478 -5.694 1.00 90.88 116 LEU A O 1
ATOM 965 N N . GLU A 1 117 ? -8.990 -20.972 -5.307 1.00 90.06 117 GLU A N 1
ATOM 966 C CA . GLU A 1 117 ? -9.233 -20.650 -6.708 1.00 90.06 117 GLU A CA 1
ATOM 967 C C . GLU A 1 117 ? -8.541 -19.342 -7.066 1.00 90.06 117 GLU A C 1
ATOM 969 O O . GLU A 1 117 ? -8.428 -18.433 -6.237 1.00 90.06 117 GLU A O 1
ATOM 974 N N . LEU A 1 118 ? -8.071 -19.246 -8.308 1.00 88.62 118 LEU A N 1
ATOM 975 C CA . LEU A 1 118 ? -7.432 -18.027 -8.771 1.00 88.62 118 LEU A CA 1
ATOM 976 C C . LEU A 1 118 ? -8.484 -16.911 -8.888 1.00 88.62 118 LEU A C 1
ATOM 978 O O . LEU A 1 118 ? -9.513 -17.123 -9.542 1.00 88.62 118 LEU A O 1
ATOM 982 N N . PRO A 1 119 ? -8.247 -15.726 -8.298 1.00 86.00 119 PRO A N 1
ATOM 983 C CA . PRO A 1 119 ? -9.186 -14.622 -8.378 1.00 86.00 119 PRO A CA 1
ATOM 984 C C . PRO A 1 119 ? -9.446 -14.259 -9.834 1.00 86.00 119 PRO A C 1
ATOM 986 O O . PRO A 1 119 ? -8.550 -13.845 -10.566 1.00 86.00 119 PRO A O 1
ATOM 989 N N . THR A 1 120 ? -10.693 -14.423 -10.257 1.00 73.62 120 THR A N 1
ATOM 990 C CA . THR A 1 120 ? -11.160 -13.927 -11.547 1.00 73.62 120 THR A CA 1
ATOM 991 C C . THR A 1 120 ? -11.958 -12.669 -11.259 1.00 73.62 120 THR A C 1
ATOM 993 O O . THR A 1 120 ? -12.881 -12.708 -10.441 1.00 73.62 120 THR A O 1
ATOM 996 N N . ILE A 1 121 ? -11.627 -11.543 -11.900 1.00 66.44 121 ILE A N 1
ATOM 997 C CA . ILE A 1 121 ? -12.493 -10.363 -11.839 1.00 66.44 121 ILE A CA 1
ATOM 998 C C . ILE A 1 121 ? -13.790 -10.769 -12.537 1.00 66.44 121 ILE A C 1
ATOM 1000 O O . ILE A 1 121 ? -13.875 -10.761 -13.763 1.00 66.44 121 ILE A O 1
ATOM 1004 N N . ALA A 1 122 ? -14.798 -11.179 -11.767 1.00 55.19 122 ALA A N 1
ATOM 1005 C CA . ALA A 1 122 ? -16.142 -11.334 -12.289 1.00 55.19 122 ALA A CA 1
ATOM 1006 C C . ALA A 1 122 ? -16.515 -9.982 -12.904 1.00 55.19 122 ALA A C 1
ATOM 1008 O O . ALA A 1 122 ? -16.623 -8.984 -12.184 1.00 55.19 122 ALA A O 1
ATOM 1009 N N . SER A 1 123 ? -16.615 -9.945 -14.237 1.00 44.47 123 SER A N 1
ATOM 1010 C CA . SER A 1 123 ? -17.021 -8.761 -14.990 1.00 44.47 123 SER A CA 1
ATOM 1011 C C . SER A 1 123 ? -18.222 -8.148 -14.282 1.00 44.47 123 SER A C 1
ATOM 1013 O O . SER A 1 123 ? -19.173 -8.865 -13.973 1.00 44.47 123 SER A O 1
ATOM 1015 N N . ALA A 1 124 ? -18.109 -6.873 -13.909 1.00 48.34 124 ALA A N 1
ATOM 1016 C CA . ALA A 1 124 ? -19.012 -6.167 -13.009 1.00 48.34 124 ALA A CA 1
ATOM 1017 C C . ALA A 1 124 ? -20.494 -6.437 -13.342 1.00 48.34 124 ALA A C 1
ATOM 1019 O O . ALA A 1 124 ? -21.092 -5.771 -14.180 1.00 48.34 124 ALA A O 1
ATOM 1020 N N . GLY A 1 125 ? -21.089 -7.432 -12.684 1.00 47.03 125 GLY A N 1
ATOM 1021 C CA . GLY A 1 125 ? -22.409 -7.923 -13.060 1.00 47.03 125 GLY A CA 1
ATOM 1022 C C . GLY A 1 125 ? -22.790 -9.183 -12.298 1.00 47.03 125 GLY A C 1
ATOM 1023 O O . GLY A 1 125 ? -22.856 -10.257 -12.878 1.00 47.03 125 GLY A O 1
ATOM 1024 N N . GLY A 1 126 ? -23.055 -9.067 -10.994 1.00 50.25 126 GLY A N 1
ATOM 1025 C CA . GLY A 1 126 ? -23.692 -10.173 -10.271 1.00 50.25 126 GLY A CA 1
ATOM 1026 C C . GLY A 1 126 ? -23.327 -10.307 -8.803 1.00 50.25 126 GLY A C 1
ATOM 1027 O O . GLY A 1 126 ? -22.737 -11.299 -8.405 1.00 50.25 126 GLY A O 1
ATOM 1028 N N . SER A 1 127 ? -23.691 -9.315 -7.994 1.00 44.72 127 SER A N 1
ATOM 1029 C CA . SER A 1 127 ? -24.191 -9.499 -6.620 1.00 44.72 127 SER A CA 1
ATOM 1030 C C . SER A 1 127 ? -24.548 -8.122 -6.076 1.00 44.72 127 SER A C 1
ATOM 1032 O O . SER A 1 127 ? -23.886 -7.561 -5.202 1.00 44.72 127 SER A O 1
ATOM 1034 N N . GLN A 1 128 ? -25.601 -7.537 -6.652 1.00 46.75 128 GLN A N 1
ATOM 1035 C CA . GLN A 1 128 ? -26.321 -6.471 -5.977 1.00 46.75 128 GLN A CA 1
ATOM 1036 C C . GLN A 1 128 ? -26.936 -7.082 -4.718 1.00 46.75 128 GLN A C 1
ATOM 1038 O O . GLN A 1 128 ? -27.999 -7.693 -4.762 1.00 46.75 128 GLN A O 1
ATOM 1043 N N . SER A 1 129 ? -26.263 -6.931 -3.578 1.00 44.22 129 SER A N 1
ATOM 1044 C CA . SER A 1 129 ? -26.993 -6.915 -2.318 1.00 44.22 129 SER A CA 1
ATOM 1045 C C . SER A 1 129 ? -27.932 -5.719 -2.417 1.00 44.22 129 SER A C 1
ATOM 1047 O O . SER A 1 129 ? -27.487 -4.573 -2.494 1.00 44.22 129 SER A O 1
ATOM 1049 N N . SER A 1 130 ? -29.225 -6.003 -2.526 1.00 49.50 130 SER A N 1
ATOM 1050 C CA . SER A 1 130 ? -30.308 -5.033 -2.569 1.00 49.50 130 SER A CA 1
ATOM 105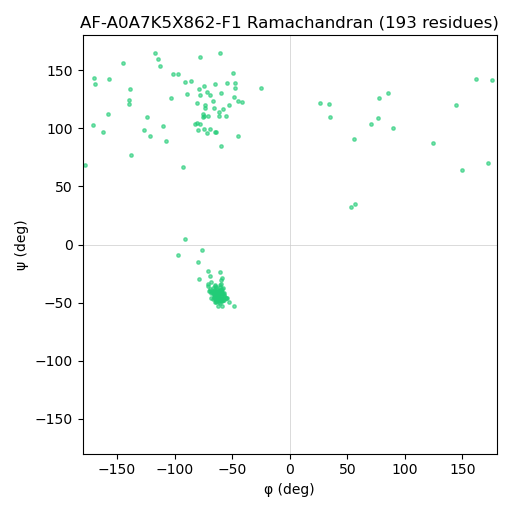1 C C . SER A 1 130 ? -30.305 -4.198 -1.286 1.00 49.50 130 SER A C 1
ATOM 1053 O O . SER A 1 130 ? -31.000 -4.505 -0.319 1.00 49.50 130 SER A O 1
ATOM 1055 N N . ARG A 1 131 ? -29.503 -3.136 -1.256 1.00 50.00 131 ARG A N 1
ATOM 1056 C CA . ARG A 1 131 ? -29.684 -2.021 -0.330 1.00 50.00 131 ARG A CA 1
ATOM 1057 C C . ARG A 1 131 ? -30.139 -0.838 -1.161 1.00 50.00 131 ARG A C 1
ATOM 1059 O O . ARG A 1 131 ? -29.352 -0.219 -1.870 1.00 50.00 131 ARG A O 1
ATOM 1066 N N . SER A 1 132 ? -31.441 -0.588 -1.100 1.00 42.75 132 SER A N 1
ATOM 1067 C CA . SER A 1 132 ? -32.087 0.593 -1.658 1.00 42.75 132 SER A CA 1
ATOM 1068 C C . SER A 1 132 ? -31.323 1.861 -1.243 1.00 42.75 132 SER A C 1
ATOM 1070 O O . SER A 1 132 ? -30.975 1.989 -0.065 1.00 42.75 132 SER A O 1
ATOM 1072 N N . PRO A 1 133 ? -31.059 2.806 -2.160 1.00 42.75 133 PRO A N 1
ATOM 1073 C CA . PRO A 1 133 ? -30.388 4.048 -1.818 1.00 42.75 133 PRO A CA 1
ATOM 1074 C C . PRO A 1 133 ? -31.400 4.986 -1.153 1.00 42.75 133 PRO A C 1
ATOM 1076 O O . PRO A 1 133 ? -32.248 5.573 -1.821 1.00 42.75 133 PRO A O 1
ATOM 1079 N N . SER A 1 134 ? -31.336 5.135 0.170 1.00 45.97 134 SER A N 1
ATOM 1080 C CA . SER A 1 134 ? -32.040 6.222 0.852 1.00 45.97 134 SER A CA 1
ATOM 1081 C C . SER A 1 134 ? -31.228 7.510 0.708 1.00 45.97 134 SER A C 1
ATOM 1083 O O . SER A 1 134 ? -30.229 7.715 1.391 1.00 45.97 134 SER A O 1
ATOM 1085 N N . THR A 1 135 ? -31.661 8.297 -0.269 1.00 44.84 135 THR A N 1
ATOM 1086 C CA . THR A 1 135 ? -31.728 9.760 -0.361 1.00 44.84 135 THR A CA 1
ATOM 1087 C C . THR A 1 135 ? -30.743 10.604 0.459 1.00 44.84 135 THR A C 1
ATOM 1089 O O . THR A 1 135 ? -30.737 10.615 1.685 1.00 44.84 135 THR A O 1
ATOM 1092 N N . GLN A 1 136 ? -29.994 11.406 -0.300 1.00 51.12 136 GLN A N 1
ATOM 1093 C CA . GLN A 1 136 ? -29.321 12.654 0.056 1.00 51.12 136 GLN A CA 1
ATOM 1094 C C . GLN A 1 136 ? -29.932 13.418 1.245 1.00 51.12 136 GLN A C 1
ATOM 1096 O O . GLN A 1 136 ? -31.114 13.749 1.228 1.00 51.12 136 GLN A O 1
ATOM 1101 N N . SER A 1 137 ? -29.076 13.892 2.154 1.00 41.50 137 SER A N 1
ATOM 1102 C CA . SER A 1 137 ? -29.185 15.271 2.643 1.00 41.50 137 SER A CA 1
ATOM 1103 C C . SER A 1 137 ? -27.853 15.753 3.216 1.00 41.50 137 SER A C 1
ATOM 1105 O O . SER A 1 137 ? -27.381 15.286 4.251 1.00 41.50 137 SER A O 1
ATOM 1107 N N . SER A 1 138 ? -27.266 16.715 2.516 1.00 48.47 138 SER A N 1
ATOM 1108 C CA . SER A 1 138 ? -26.268 17.666 2.993 1.00 48.47 138 SER A CA 1
ATOM 1109 C C . SER A 1 138 ? -26.692 18.314 4.314 1.00 48.47 138 SER A C 1
ATOM 1111 O O . SER A 1 138 ? -27.761 18.919 4.375 1.00 48.47 138 SER A O 1
ATOM 1113 N N . LEU A 1 139 ? -25.840 18.268 5.339 1.00 44.59 139 LEU A N 1
ATOM 1114 C CA . LEU A 1 139 ? -25.993 19.107 6.527 1.00 44.59 139 LEU A CA 1
ATOM 1115 C C . LEU A 1 139 ? -24.928 20.199 6.509 1.00 44.59 139 LEU A C 1
ATOM 1117 O O . LEU A 1 139 ? -23.823 20.048 7.024 1.00 44.59 139 LEU A O 1
ATOM 1121 N N . ALA A 1 140 ? -25.301 21.313 5.881 1.00 40.72 140 ALA A N 1
ATOM 1122 C CA . ALA A 1 140 ? -24.742 22.610 6.206 1.00 40.72 140 ALA A CA 1
ATOM 1123 C C . ALA A 1 140 ? -25.193 22.974 7.630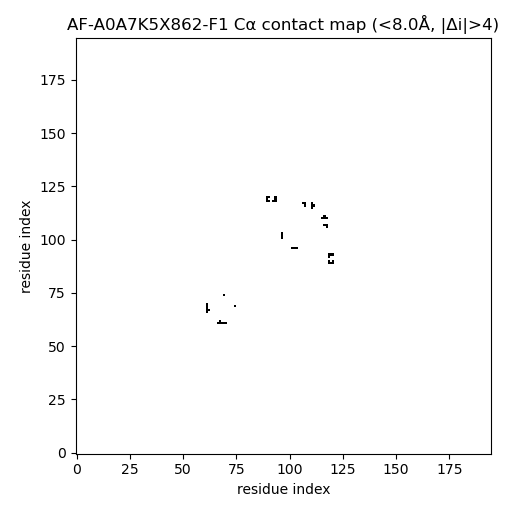 1.00 40.72 140 ALA A C 1
ATOM 1125 O O . ALA A 1 140 ? -26.384 22.998 7.938 1.00 40.72 140 ALA A O 1
ATOM 1126 N N . SER A 1 141 ? -24.222 23.230 8.500 1.00 46.00 141 SER A N 1
ATOM 1127 C CA . SER A 1 141 ? -24.439 23.733 9.853 1.00 46.00 141 SER A CA 1
ATOM 1128 C C . SER A 1 141 ? -25.013 25.146 9.822 1.00 46.00 141 SER A C 1
ATOM 1130 O O . SER A 1 141 ? -24.321 26.084 9.432 1.00 46.00 141 SER A O 1
ATOM 1132 N N . THR A 1 142 ? -26.226 25.325 10.346 1.00 40.16 142 THR A N 1
ATOM 1133 C CA . THR A 1 142 ? -26.727 26.631 10.791 1.00 40.16 142 THR A CA 1
ATOM 1134 C C . THR A 1 142 ? -27.499 26.510 12.104 1.00 40.16 142 THR A C 1
ATOM 1136 O O . THR A 1 142 ? -28.327 25.627 12.295 1.00 40.16 142 THR A O 1
ATOM 1139 N N . ARG A 1 143 ? -27.165 27.432 13.011 1.00 44.72 143 ARG A N 1
ATOM 1140 C CA . ARG A 1 143 ? -27.693 27.684 14.360 1.00 44.72 143 ARG A CA 1
ATOM 1141 C C . ARG A 1 143 ? -29.228 27.758 14.454 1.00 44.72 143 ARG A C 1
ATOM 1143 O O . ARG A 1 143 ? -29.846 28.371 13.591 1.00 44.72 143 ARG A O 1
ATOM 1150 N N . SER A 1 144 ? -29.769 27.327 15.604 1.00 36.88 144 SER A N 1
ATOM 1151 C CA . SER A 1 144 ? -30.754 28.009 16.497 1.00 36.88 144 SER A CA 1
ATOM 1152 C C . SER A 1 144 ? -31.738 27.001 17.138 1.00 36.88 144 SER A C 1
ATOM 1154 O O . SER A 1 144 ? -32.227 26.095 16.483 1.00 36.88 144 SER A O 1
ATOM 1156 N N . SER A 1 145 ? -31.779 26.922 18.474 1.00 39.34 145 SER A N 1
ATOM 1157 C CA . SER A 1 145 ? -32.786 27.513 19.387 1.00 39.34 145 SER A CA 1
ATOM 1158 C C . SER A 1 145 ? -34.000 26.618 19.703 1.00 39.34 145 SER A C 1
ATOM 1160 O O . SER A 1 145 ? -34.970 26.564 18.965 1.00 39.34 145 SER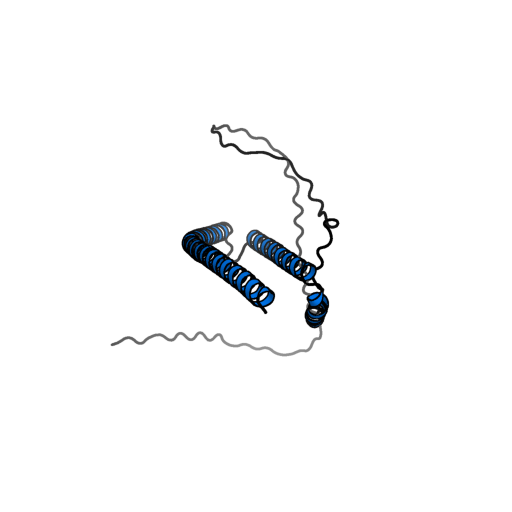 A O 1
ATOM 1162 N N . ARG A 1 146 ? -33.936 25.990 20.887 1.00 44.03 146 ARG A N 1
ATOM 1163 C CA . ARG A 1 146 ? -34.973 25.906 21.940 1.00 44.03 146 ARG A CA 1
ATOM 1164 C C . ARG A 1 146 ? -36.452 25.835 21.498 1.00 44.03 146 ARG A C 1
ATOM 1166 O O . ARG A 1 146 ? -37.049 26.864 21.204 1.00 44.03 146 ARG A O 1
ATOM 1173 N N . SER A 1 147 ? -37.096 24.675 21.671 1.00 36.75 147 SER A N 1
ATOM 1174 C CA . SER A 1 147 ? -38.471 24.579 22.213 1.00 36.75 147 SER A CA 1
ATOM 1175 C C . SER A 1 147 ? -38.871 23.139 22.559 1.00 36.75 147 SER A C 1
ATOM 1177 O O . SER A 1 147 ? -38.578 22.185 21.848 1.00 36.75 147 SER A O 1
ATOM 1179 N N . THR A 1 148 ? -39.539 23.021 23.701 1.00 46.53 148 THR A N 1
ATOM 1180 C CA . THR A 1 148 ? -40.222 21.852 24.255 1.00 46.53 148 THR A CA 1
ATOM 1181 C C . THR A 1 148 ? -41.582 21.646 23.587 1.00 46.53 148 THR A C 1
ATOM 1183 O O . THR A 1 148 ? -42.361 22.593 23.537 1.00 46.53 148 THR A O 1
ATOM 1186 N N . SER A 1 149 ? -41.927 20.422 23.185 1.00 38.94 149 SER A N 1
ATOM 1187 C CA . SER A 1 149 ? -43.282 19.874 23.372 1.00 38.94 149 SER A CA 1
ATOM 1188 C C . SER A 1 149 ? -43.325 18.379 23.054 1.00 38.94 149 SER A C 1
ATOM 1190 O O . SER A 1 149 ? -42.624 17.868 22.185 1.00 38.94 149 SER A O 1
ATOM 1192 N N . SER A 1 150 ? -44.134 17.693 23.850 1.00 46.31 150 SER A N 1
ATOM 1193 C CA . SER A 1 150 ? -44.418 16.267 23.853 1.00 46.31 150 SER A CA 1
ATOM 1194 C C . SER A 1 150 ? -45.121 15.814 22.571 1.00 46.31 150 SER A C 1
ATOM 1196 O O . SER A 1 150 ? -46.069 16.451 22.125 1.00 46.31 150 SER A O 1
ATOM 1198 N N . GLY A 1 151 ? -44.720 14.661 22.035 1.00 40.59 151 GLY A N 1
ATOM 1199 C CA . GLY A 1 151 ? -45.385 14.032 20.897 1.00 40.59 151 GLY A CA 1
ATOM 1200 C C . GLY A 1 151 ? -45.012 12.559 20.787 1.00 40.59 151 GLY A C 1
ATOM 1201 O O . GLY A 1 151 ? -43.961 12.212 20.257 1.00 40.59 151 GLY A O 1
ATOM 1202 N N . SER A 1 152 ? -45.880 11.700 21.322 1.00 52.28 152 SER A N 1
ATOM 1203 C CA . SER A 1 152 ? -45.838 10.245 21.158 1.00 52.28 152 SER A CA 1
ATOM 1204 C C . SER A 1 152 ? -45.769 9.882 19.672 1.00 52.28 152 SER A C 1
ATOM 1206 O O . SER A 1 152 ? -46.664 10.231 18.904 1.00 52.28 152 SER A O 1
ATOM 1208 N N . SER A 1 153 ? -44.706 9.192 19.257 1.00 44.88 153 SER A N 1
ATOM 1209 C CA . SER A 1 153 ? -44.592 8.621 17.916 1.00 44.88 153 SER A CA 1
ATOM 1210 C C . SER A 1 153 ? -43.959 7.230 17.990 1.00 44.88 153 SER A C 1
ATOM 1212 O O . SER A 1 153 ? -42.910 7.014 18.592 1.00 44.88 153 SER A O 1
ATOM 1214 N N . ARG A 1 154 ? -44.704 6.274 17.426 1.00 48.91 154 ARG A N 1
ATOM 1215 C CA . ARG A 1 154 ? -44.449 4.830 17.324 1.00 48.91 154 ARG A CA 1
ATOM 1216 C C . ARG A 1 154 ? -42.992 4.513 16.985 1.00 48.91 154 ARG A C 1
ATOM 1218 O O . ARG A 1 154 ? -42.510 4.892 15.921 1.00 48.91 154 ARG A O 1
ATOM 1225 N N . THR A 1 155 ? -42.339 3.727 17.833 1.00 47.62 155 THR A N 1
ATOM 1226 C CA . THR A 1 155 ? -41.099 3.035 17.479 1.00 47.62 155 THR A CA 1
ATOM 1227 C C . THR A 1 155 ? -41.426 1.849 16.559 1.00 47.62 155 THR A C 1
ATOM 1229 O O . THR A 1 155 ? -42.394 1.126 16.812 1.00 47.62 155 THR A O 1
ATOM 12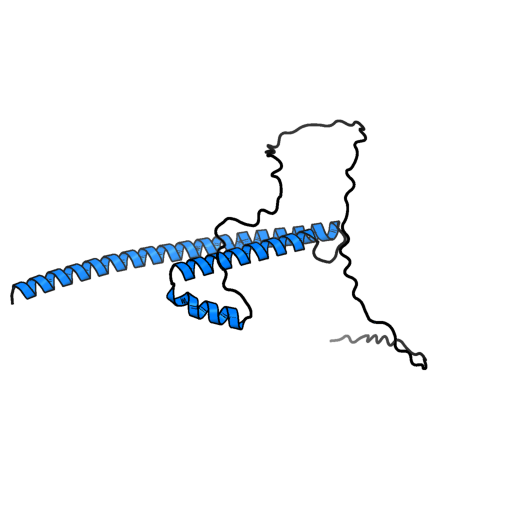32 N N . PRO A 1 156 ? -40.670 1.617 15.473 1.00 48.00 156 PRO A N 1
ATOM 1233 C CA . PRO A 1 156 ? -40.726 0.347 14.767 1.00 48.00 156 PRO A CA 1
ATOM 1234 C C . PRO A 1 156 ? -40.045 -0.716 15.640 1.00 48.00 156 PRO A C 1
ATOM 1236 O O . PRO A 1 156 ? -38.953 -0.500 16.168 1.00 48.00 156 PRO A O 1
ATOM 1239 N N . SER A 1 157 ? -40.706 -1.856 15.824 1.00 49.72 157 SER A N 1
ATOM 1240 C CA . SER A 1 157 ? -40.168 -3.003 16.553 1.00 49.72 157 SER A CA 1
ATOM 1241 C C . SER A 1 157 ? -38.912 -3.524 15.855 1.00 49.72 157 SER A C 1
ATOM 1243 O O . SER A 1 157 ? -38.982 -4.025 14.733 1.00 49.72 157 SER A O 1
ATOM 1245 N N . LEU A 1 158 ? -37.765 -3.405 16.520 1.00 45.62 158 LEU A N 1
ATOM 1246 C CA . LEU A 1 158 ? -36.508 -4.005 16.091 1.00 45.62 158 LEU A CA 1
ATOM 1247 C C . LEU A 1 158 ? -36.569 -5.513 16.361 1.00 45.62 158 LEU A C 1
ATOM 1249 O O . LEU A 1 158 ? -36.543 -5.941 17.512 1.00 45.62 158 LEU A O 1
ATOM 1253 N N . THR A 1 159 ? -36.641 -6.328 15.313 1.00 54.00 159 THR A N 1
ATOM 1254 C CA . THR A 1 159 ? -36.358 -7.765 15.413 1.00 54.00 159 THR A CA 1
ATOM 1255 C C . THR A 1 159 ? -34.852 -7.958 15.535 1.00 54.00 159 THR A C 1
ATOM 1257 O O . THR A 1 159 ? -34.122 -7.893 14.546 1.00 54.00 159 THR A O 1
ATOM 1260 N N . VAL A 1 160 ? -34.387 -8.168 16.765 1.00 55.00 160 VAL A N 1
ATOM 1261 C CA . VAL A 1 160 ? -33.034 -8.651 17.045 1.00 55.00 160 VAL A CA 1
ATOM 1262 C C . VAL A 1 160 ? -33.016 -10.138 16.710 1.00 55.00 160 VAL A C 1
ATOM 1264 O O . VAL A 1 160 ? -33.697 -10.929 17.357 1.00 55.00 160 VAL A O 1
ATOM 1267 N N . ILE A 1 161 ? -32.277 -10.513 15.669 1.00 63.50 161 ILE A N 1
ATOM 1268 C CA . ILE A 1 161 ? -31.985 -11.917 15.391 1.00 63.50 161 ILE A CA 1
ATOM 1269 C C . ILE A 1 161 ? -30.805 -12.293 16.291 1.00 63.50 161 ILE A C 1
ATOM 1271 O O . ILE A 1 161 ? -29.673 -11.885 16.037 1.00 63.50 161 ILE A O 1
ATOM 1275 N N . ASP A 1 162 ? -31.093 -13.023 17.367 1.00 57.91 162 ASP A N 1
ATOM 1276 C CA . ASP A 1 162 ? -30.081 -13.665 18.204 1.00 57.91 162 ASP A CA 1
ATOM 1277 C C . ASP A 1 162 ? -29.545 -14.903 17.471 1.00 57.91 162 ASP A C 1
ATOM 1279 O O . ASP A 1 162 ? -30.264 -15.881 17.272 1.00 57.91 162 ASP A O 1
ATOM 1283 N N . LEU A 1 163 ? -28.293 -14.844 17.014 1.00 48.81 163 LEU A N 1
ATOM 1284 C CA . LEU A 1 163 ? -27.590 -15.979 16.410 1.00 48.81 163 LEU A CA 1
ATOM 1285 C C . LEU A 1 163 ? -26.807 -16.722 17.502 1.00 48.81 163 LEU A C 1
ATOM 1287 O O . LEU A 1 163 ? -25.575 -16.737 17.522 1.00 48.81 163 LEU A O 1
ATOM 1291 N N . SER A 1 164 ? -27.525 -17.337 18.437 1.00 57.19 164 SER A N 1
ATOM 1292 C CA . SER A 1 164 ? -26.944 -18.294 19.373 1.00 57.19 164 SER A CA 1
ATOM 1293 C C . SER A 1 164 ? -26.811 -19.655 18.675 1.00 57.19 164 SER A C 1
ATOM 1295 O O . SER A 1 164 ? -27.782 -20.366 18.435 1.00 57.19 164 SER A O 1
ATOM 1297 N N . LEU A 1 165 ? -25.582 -20.012 18.287 1.00 47.28 165 LEU A N 1
ATOM 1298 C CA . LEU A 1 165 ? -25.258 -21.336 17.747 1.00 47.28 165 LEU A CA 1
ATOM 1299 C C . LEU A 1 165 ? -25.256 -22.361 18.899 1.00 47.28 165 LEU A C 1
ATOM 1301 O O . LEU A 1 165 ? -24.457 -22.205 19.828 1.00 47.28 165 LEU A O 1
ATOM 1305 N N . PRO A 1 166 ? -26.094 -23.415 18.873 1.00 51.19 166 PRO A N 1
ATOM 1306 C CA . PRO A 1 166 ? -26.040 -24.454 19.888 1.00 51.19 166 PRO A CA 1
ATOM 1307 C C . PRO A 1 166 ? -24.776 -25.297 19.695 1.00 51.19 166 PRO A C 1
ATOM 1309 O O . PRO A 1 166 ? -24.655 -26.066 18.743 1.00 51.19 166 PRO A O 1
ATOM 1312 N N . ILE A 1 167 ? -23.830 -25.172 20.628 1.00 48.31 167 ILE A N 1
ATOM 1313 C CA . ILE A 1 167 ? -22.765 -26.159 20.818 1.00 48.31 167 ILE A CA 1
ATOM 1314 C C . ILE A 1 167 ? -23.432 -27.390 21.431 1.00 48.31 167 ILE A C 1
ATOM 1316 O O . ILE A 1 167 ? -23.687 -27.452 22.632 1.00 48.31 167 ILE A O 1
ATOM 1320 N N . GLY A 1 168 ? -23.781 -28.352 20.580 1.00 40.16 168 GLY A N 1
ATOM 1321 C CA . GLY A 1 168 ? -24.235 -29.665 21.015 1.00 40.16 168 GLY A CA 1
ATOM 1322 C C . GLY A 1 168 ? -23.071 -30.437 21.628 1.00 40.16 168 GLY A C 1
ATOM 1323 O O . GLY A 1 168 ? -22.263 -31.017 20.909 1.00 40.16 168 GLY A O 1
ATOM 1324 N N . THR A 1 169 ? -22.980 -30.454 22.955 1.00 44.34 169 THR A N 1
ATOM 1325 C CA . THR A 1 169 ? -22.229 -31.477 23.687 1.00 44.34 169 THR A CA 1
ATOM 1326 C C . THR A 1 169 ? -23.107 -32.728 23.797 1.00 44.34 169 THR A C 1
ATOM 1328 O O . THR A 1 169 ? -24.219 -32.645 24.324 1.00 44.34 169 THR A O 1
ATOM 1331 N N . PRO A 1 170 ? -22.674 -33.902 23.303 1.00 40.56 170 PRO A N 1
ATOM 1332 C CA . PRO A 1 170 ? -23.452 -35.117 23.470 1.00 40.56 170 PRO A CA 1
ATOM 1333 C C . PRO A 1 170 ? -23.342 -35.583 24.924 1.00 40.56 170 PRO A C 1
ATOM 1335 O O . PRO A 1 170 ? -22.263 -35.897 25.427 1.00 40.56 170 PRO A O 1
ATOM 1338 N N . GLN A 1 171 ? -24.484 -35.600 25.602 1.00 36.84 171 GLN A N 1
ATOM 1339 C CA . GLN A 1 171 ? -24.645 -36.130 26.945 1.00 36.84 171 GLN A CA 1
ATOM 1340 C C . GLN A 1 171 ? -24.995 -37.620 26.889 1.00 36.84 171 GLN A C 1
ATOM 1342 O O . GLN A 1 171 ? -25.970 -38.002 26.249 1.00 36.84 171 GLN A O 1
ATOM 1347 N N . GLY A 1 172 ? -24.255 -38.432 27.652 1.00 34.12 172 GLY A N 1
ATOM 1348 C CA . GLY A 1 172 ? -24.824 -39.610 28.311 1.00 34.12 172 GLY A CA 1
ATOM 1349 C C . GLY A 1 172 ? -24.160 -40.956 28.029 1.00 34.12 172 GLY A C 1
ATOM 1350 O O . GLY A 1 172 ? -24.665 -41.740 27.236 1.00 34.12 172 GLY A O 1
ATOM 1351 N N . ALA A 1 173 ? -23.130 -41.293 28.806 1.00 35.69 173 ALA A N 1
ATOM 1352 C CA . ALA A 1 173 ? -22.929 -42.663 29.278 1.00 35.69 173 ALA A CA 1
ATOM 1353 C C . ALA A 1 173 ? -22.472 -42.608 30.744 1.00 35.69 173 ALA A C 1
ATOM 1355 O O . ALA A 1 173 ? -21.499 -41.940 31.086 1.00 35.69 173 ALA A O 1
ATOM 1356 N N . ALA A 1 174 ? -23.255 -43.238 31.614 1.00 38.12 174 ALA A N 1
ATOM 1357 C CA . ALA A 1 174 ? -23.115 -43.228 33.062 1.00 38.12 174 ALA A CA 1
ATOM 1358 C C . ALA A 1 174 ? -22.139 -44.306 33.565 1.00 38.12 174 ALA A C 1
ATOM 1360 O O . ALA A 1 174 ? -22.195 -45.436 33.092 1.00 38.12 174 ALA A O 1
ATOM 1361 N N . ALA A 1 175 ? -21.331 -43.967 34.576 1.00 35.53 175 ALA A N 1
ATOM 1362 C CA . ALA A 1 175 ? -20.836 -44.844 35.654 1.00 35.53 175 ALA A CA 1
ATOM 1363 C C . ALA A 1 175 ? -20.132 -43.943 36.700 1.00 35.53 175 ALA A C 1
ATOM 1365 O O . ALA A 1 175 ? -19.153 -43.279 36.384 1.00 35.53 175 ALA A O 1
ATOM 1366 N N . VAL A 1 176 ? -20.748 -43.640 37.850 1.00 39.47 176 VAL A N 1
ATOM 1367 C CA . VAL A 1 176 ? -20.565 -44.346 39.140 1.00 39.47 176 VAL A CA 1
ATOM 1368 C C . VAL A 1 176 ? -19.089 -44.387 39.582 1.00 39.47 176 VAL A C 1
ATOM 1370 O O . VAL A 1 176 ? -18.368 -45.303 39.209 1.00 39.47 176 VAL A O 1
ATOM 1373 N N . ASN A 1 177 ? -18.621 -43.400 40.364 1.00 34.62 177 ASN A N 1
ATOM 1374 C CA . ASN A 1 177 ? -18.431 -43.507 41.827 1.00 34.62 177 ASN A CA 1
ATOM 1375 C C . ASN A 1 177 ? -17.478 -42.439 42.429 1.00 34.62 177 ASN A C 1
ATOM 1377 O O . ASN A 1 177 ? -16.405 -42.159 41.906 1.00 34.62 177 ASN A O 1
ATOM 1381 N N . SER A 1 178 ? -17.860 -41.979 43.632 1.00 38.56 178 SER A N 1
ATOM 1382 C CA . SER A 1 178 ? -17.039 -41.473 44.759 1.00 38.56 178 SER A CA 1
ATOM 1383 C C . SER A 1 178 ? -16.296 -40.118 44.683 1.00 38.56 178 SER A C 1
ATOM 1385 O O . SER A 1 178 ? -15.188 -39.999 44.174 1.00 38.56 178 SER A O 1
ATOM 1387 N N . GLN A 1 179 ? -16.877 -39.127 45.379 1.00 42.41 179 GLN A N 1
ATOM 1388 C CA . GLN A 1 179 ? -16.191 -38.076 46.169 1.00 42.41 179 GLN A CA 1
ATOM 1389 C C . GLN A 1 179 ? -15.343 -38.716 47.311 1.00 42.41 179 GLN A C 1
ATOM 1391 O O . GLN A 1 179 ? -15.642 -39.866 47.643 1.00 42.41 179 GLN A O 1
ATOM 1396 N N . PRO A 1 180 ? -14.379 -38.025 47.985 1.00 51.19 180 PRO A N 1
ATOM 1397 C CA . PRO A 1 180 ? -14.532 -36.660 48.518 1.00 51.19 180 PRO A CA 1
ATOM 1398 C C . PRO A 1 180 ? -13.307 -35.706 48.495 1.00 51.19 180 PRO A C 1
ATOM 1400 O O . PRO A 1 180 ? -12.153 -36.103 48.529 1.00 51.19 180 PRO A O 1
ATOM 1403 N N . SER A 1 181 ? -13.634 -34.406 48.515 1.00 43.84 181 SER A N 1
ATOM 1404 C CA . SER A 1 181 ? -13.057 -33.293 49.302 1.00 43.84 181 SER A CA 1
ATOM 1405 C C . SER A 1 181 ? -11.552 -33.279 49.640 1.00 43.84 181 SER A C 1
ATOM 1407 O O . SER A 1 181 ? -11.094 -34.086 50.443 1.00 43.84 181 SER A O 1
ATOM 1409 N N . SER A 1 182 ? -10.820 -32.236 49.211 1.00 38.53 182 SER A N 1
ATOM 1410 C CA . SER A 1 182 ? -10.165 -31.285 50.140 1.00 38.53 182 SER A CA 1
ATOM 1411 C C . SER A 1 182 ? -9.273 -30.217 49.468 1.00 38.53 182 SER A C 1
ATOM 1413 O O . SER A 1 182 ? -8.486 -30.493 48.574 1.00 38.53 182 SER A O 1
ATOM 1415 N N . ARG A 1 183 ? -9.368 -29.014 50.059 1.00 45.81 183 ARG A N 1
ATOM 1416 C CA . ARG A 1 183 ? -8.338 -27.975 50.279 1.00 45.81 183 ARG A CA 1
ATOM 1417 C C . ARG A 1 183 ? -7.885 -27.075 49.122 1.00 45.81 183 ARG A C 1
ATOM 1419 O O . ARG A 1 183 ? -7.068 -27.416 48.280 1.00 45.81 183 ARG A O 1
ATOM 1426 N N . ALA A 1 184 ? -8.324 -25.823 49.259 1.00 43.53 184 ALA A N 1
ATOM 1427 C CA . ALA A 1 184 ? -7.627 -24.631 48.809 1.00 43.53 184 ALA A CA 1
ATOM 1428 C C . ALA A 1 184 ? -6.200 -24.557 49.385 1.00 43.53 184 ALA A C 1
ATOM 1430 O O . ALA A 1 184 ? -5.988 -24.790 50.578 1.00 43.53 184 ALA A O 1
ATOM 1431 N N . SER A 1 185 ? -5.252 -24.146 48.545 1.00 41.69 185 SER A N 1
ATOM 1432 C CA . SER A 1 185 ? -3.921 -23.703 48.954 1.00 41.69 185 SER A CA 1
ATOM 1433 C C . SER A 1 185 ? -3.657 -22.324 48.362 1.00 41.69 185 SER A C 1
ATOM 1435 O O . SER A 1 185 ? -3.287 -22.178 47.203 1.00 41.69 185 SER A O 1
ATOM 1437 N N . THR A 1 186 ? -3.870 -21.304 49.186 1.00 47.28 186 THR A N 1
ATOM 1438 C CA . THR A 1 186 ? -3.216 -20.002 49.072 1.00 47.28 186 THR A CA 1
ATOM 1439 C C . THR A 1 186 ? -1.804 -20.136 49.633 1.00 47.28 186 THR A C 1
ATOM 1441 O O . THR A 1 186 ? -1.641 -20.600 50.763 1.00 47.28 186 THR A O 1
ATOM 1444 N N . SER A 1 187 ? -0.789 -19.709 48.889 1.00 47.19 187 SER A N 1
ATOM 1445 C CA . SER A 1 187 ? 0.544 -19.468 49.444 1.00 47.19 187 SER A CA 1
ATOM 1446 C C . SER A 1 187 ? 0.937 -18.018 49.195 1.00 47.19 187 SER A C 1
ATOM 1448 O O . SER A 1 187 ? 1.472 -17.669 48.144 1.00 47.19 187 SER A O 1
ATOM 1450 N N . ASP A 1 188 ? 0.645 -17.192 50.197 1.00 44.06 188 ASP A N 1
ATOM 1451 C CA . ASP A 1 188 ? 1.364 -15.961 50.487 1.00 44.06 188 ASP A CA 1
ATOM 1452 C C . ASP A 1 188 ? 2.836 -16.284 50.766 1.00 44.06 188 ASP A C 1
ATOM 1454 O O . ASP A 1 188 ? 3.148 -17.105 51.630 1.00 44.06 188 ASP A O 1
ATOM 1458 N N . THR A 1 189 ? 3.756 -15.578 50.113 1.00 48.78 189 THR A N 1
ATOM 1459 C CA . THR A 1 189 ? 5.115 -15.415 50.641 1.00 48.78 189 THR A CA 1
ATOM 1460 C C . THR A 1 189 ? 5.438 -13.941 50.767 1.00 48.78 189 THR A C 1
ATOM 1462 O O . THR A 1 189 ? 5.608 -13.212 49.792 1.00 48.78 189 THR A O 1
ATOM 1465 N N . CYS A 1 190 ? 5.515 -13.528 52.026 1.00 38.78 190 CYS A N 1
ATOM 1466 C CA . CYS A 1 190 ? 5.905 -12.216 52.486 1.00 38.78 190 CYS A CA 1
ATOM 1467 C C . CYS A 1 190 ? 7.429 -12.181 52.734 1.00 38.78 190 CYS A C 1
ATOM 1469 O O . CYS A 1 190 ? 7.971 -13.071 53.382 1.00 38.78 190 CYS A O 1
ATOM 1471 N N . LYS A 1 191 ? 8.052 -11.060 52.340 1.00 46.47 191 LYS A N 1
ATOM 1472 C CA . LYS A 1 191 ? 9.303 -10.450 52.851 1.00 46.47 191 LYS A CA 1
ATOM 1473 C C . LYS A 1 191 ? 10.665 -11.036 52.438 1.00 46.47 191 LYS A C 1
ATOM 1475 O O . LYS A 1 191 ? 11.053 -12.110 52.875 1.00 46.47 191 LYS A O 1
ATOM 1480 N N . ARG A 1 192 ? 11.516 -10.147 51.900 1.00 47.03 192 ARG A N 1
ATOM 1481 C CA . ARG A 1 192 ? 12.705 -9.647 52.625 1.00 47.03 192 ARG A CA 1
ATOM 1482 C C . ARG A 1 192 ? 13.192 -8.293 52.086 1.00 47.03 192 ARG A C 1
ATOM 1484 O O . ARG A 1 192 ? 13.110 -8.010 50.901 1.00 47.03 192 ARG A O 1
ATOM 1491 N N . LYS A 1 193 ? 13.634 -7.454 53.027 1.00 49.22 193 LYS A N 1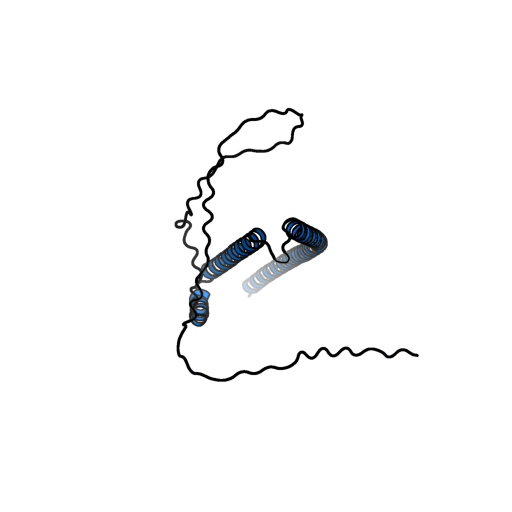
ATOM 1492 C CA . LYS A 1 193 ? 14.161 -6.083 52.914 1.00 49.22 193 LYS A CA 1
ATOM 1493 C C . LYS A 1 193 ? 15.646 -6.101 53.325 1.00 49.22 193 LYS A C 1
ATOM 1495 O O . LYS A 1 193 ? 16.002 -6.958 54.133 1.00 49.22 193 LYS A O 1
ATOM 1500 N N . LYS A 1 194 ? 16.393 -5.067 52.898 1.00 48.44 194 LYS A N 1
ATOM 1501 C CA . LYS A 1 194 ? 17.833 -4.741 53.086 1.00 48.44 194 LYS A CA 1
ATOM 1502 C C . LYS A 1 194 ? 18.738 -5.412 52.042 1.00 48.44 194 LYS A C 1
ATOM 1504 O O . LYS A 1 194 ? 18.584 -6.599 51.804 1.00 48.44 194 LYS A O 1
ATOM 1509 N N . SER A 1 195 ? 19.645 -4.700 51.376 1.00 44.22 195 SER A N 1
ATOM 1510 C CA . SER A 1 195 ? 20.443 -3.543 51.816 1.00 44.22 195 SER A CA 1
ATOM 1511 C C . SER A 1 195 ? 20.393 -2.360 50.860 1.00 44.22 195 SER A C 1
ATOM 1513 O O . SER A 1 195 ? 20.193 -2.599 49.652 1.00 44.22 195 SER A O 1
#

Radius of gyration: 34.31 Å; Cα contacts (8 Å, |Δi|>4): 26; chains: 1; bounding box: 80×73×100 Å

Organism: NCBI:txid458190

Secondary structure (DSSP, 8-state):
-HHHHHHHHHHHHHHHHHHHHHHHHHHHHHHHHHHHHHHHHHHHHHHHHHHHHHHHHHHHHHHHTT-SS--HHHHHHHHHHHHHHHHHHHHHHHHHHHH-GGGHHHHHHHHHHTT-PPPP---S-S------------------------------------------PPP------------------------

pLDDT: mean 76.06, std 24.58, range [34.12, 98.56]

Foldseek 3Di:
DVVVVVV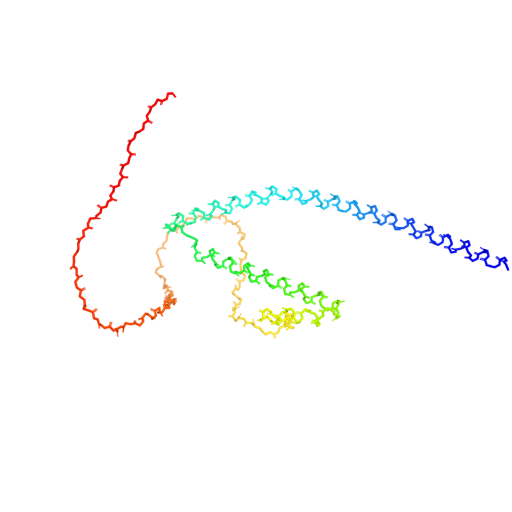VVVVVVVVVVVVVVVVVVVVVVVVVVVVVVVVVVVCVVVVVVVVVVVVVVQVVVCVVVVHPDGDPVRVVVVVVVVVVVVVVVLVVQQVVCVVPVVCVVVVQVVCVVVVHGRRDPPPPDDDPPPDDDPDDDDDDDDDDDDDDDDDDDDDDDDDDDDPDDDPDDDDDDDDDDDDDDDDDDDDDDDDDDDD

Solvent-accessible surface area (backbone atoms only — not comparable to full-atom values): 12857 Å² total; per-residue (Å²): 111,70,69,56,54,57,50,50,52,54,50,48,54,50,50,53,53,50,50,53,50,52,52,50,54,50,51,52,53,50,51,51,50,52,49,52,54,49,54,51,61,65,44,50,64,56,52,52,51,50,54,52,51,53,55,50,51,52,52,50,53,25,55,75,69,72,43,96,56,86,48,76,67,54,55,51,48,54,52,51,51,51,52,53,50,51,53,51,50,38,49,52,51,35,57,51,35,70,77,34,61,84,50,43,63,61,50,44,53,58,26,49,76,70,77,42,77,69,61,68,81,71,68,93,77,88,77,80,75,89,69,79,84,81,72,90,77,88,82,80,90,74,92,83,84,91,86,90,81,89,76,96,72,87,77,80,84,78,83,77,81,82,83,78,77,83,81,80,74,89,82,87,83,90,80,93,84,81,85,81,90,86,81,91,80,86,81,87,83,81,89,89,83,87,132

InterPro domains:
  IPR033290 Coiled-coil domain-containing protein 39 [PTHR18962] (1-188)